Protein AF-A0A933LP92-F1 (afdb_monomer)

Structure (mmCIF, N/CA/C/O backbone):
data_AF-A0A933LP92-F1
#
_entry.id   AF-A0A933LP92-F1
#
loop_
_atom_site.group_PDB
_atom_site.id
_atom_site.type_symbol
_atom_site.label_atom_id
_atom_site.label_alt_id
_atom_site.label_comp_id
_atom_site.label_asym_id
_atom_site.label_entity_id
_atom_site.label_seq_id
_atom_site.pdbx_PDB_ins_code
_atom_site.Cartn_x
_atom_site.Cartn_y
_atom_site.Cartn_z
_atom_site.occupancy
_atom_site.B_iso_or_equiv
_atom_site.auth_seq_id
_atom_site.auth_comp_id
_atom_site.auth_asym_id
_atom_site.auth_atom_id
_atom_site.pdbx_PDB_model_num
ATOM 1 N N . MET A 1 1 ? -73.681 -51.991 73.093 1.00 35.03 1 MET A N 1
ATOM 2 C CA . MET A 1 1 ? -72.650 -52.731 73.860 1.00 35.03 1 MET A CA 1
ATOM 3 C C . MET A 1 1 ? -71.359 -51.906 73.878 1.00 35.03 1 MET A C 1
ATOM 5 O O . MET A 1 1 ? -71.243 -51.000 73.069 1.00 35.03 1 MET A O 1
ATOM 9 N N . THR A 1 2 ? -70.468 -52.188 74.835 1.00 33.91 2 THR A N 1
ATOM 10 C CA . THR A 1 2 ? -69.024 -51.831 74.977 1.00 33.91 2 THR A CA 1
ATOM 11 C C . THR A 1 2 ? -68.246 -51.305 73.743 1.00 33.91 2 THR A C 1
ATOM 13 O O . THR A 1 2 ? -68.492 -51.808 72.655 1.00 33.91 2 THR A O 1
ATOM 16 N N . ARG A 1 3 ? -67.203 -50.444 73.838 1.00 35.34 3 ARG A N 1
ATOM 17 C CA . ARG A 1 3 ? -66.502 -49.759 74.972 1.00 35.34 3 ARG A CA 1
ATOM 18 C C . ARG A 1 3 ? -65.557 -48.631 74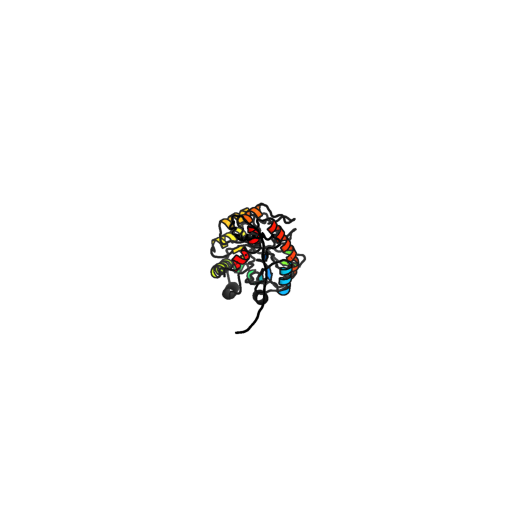.448 1.00 35.34 3 ARG A C 1
ATOM 20 O O . ARG A 1 3 ? -65.096 -48.751 73.328 1.00 35.34 3 ARG A O 1
ATOM 27 N N . HIS A 1 4 ? -65.252 -47.638 75.309 1.00 37.53 4 HIS A N 1
ATOM 28 C CA . HIS A 1 4 ? -64.056 -46.739 75.434 1.00 37.53 4 HIS A CA 1
ATOM 29 C C . HIS A 1 4 ? -63.317 -46.180 74.172 1.00 37.53 4 HIS A C 1
ATOM 31 O O . HIS A 1 4 ? -62.933 -46.946 73.306 1.00 37.53 4 HIS A O 1
ATOM 37 N N . CYS A 1 5 ? -63.153 -44.851 73.985 1.00 33.94 5 CYS A N 1
ATOM 38 C CA . CYS A 1 5 ? -62.196 -43.879 74.612 1.00 33.94 5 CYS A CA 1
ATOM 39 C C . CYS A 1 5 ? -60.789 -4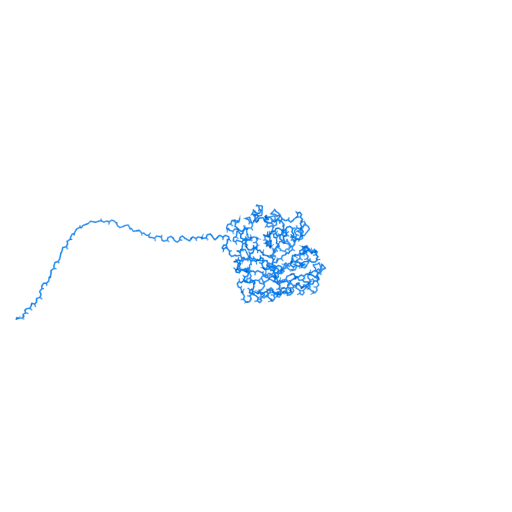3.889 73.946 1.00 33.94 5 CYS A C 1
ATOM 41 O O . CYS A 1 5 ? -60.351 -44.958 73.548 1.00 33.94 5 CYS A O 1
ATOM 43 N N . CYS A 1 6 ? -60.013 -42.802 73.769 1.00 35.28 6 CYS A N 1
ATOM 44 C CA . CYS A 1 6 ? -60.076 -41.364 74.147 1.00 35.28 6 CYS A CA 1
ATOM 45 C C . CYS A 1 6 ? -59.352 -40.513 73.031 1.00 35.28 6 CYS A C 1
ATOM 47 O O . CYS A 1 6 ? -59.000 -41.107 72.019 1.00 35.28 6 CYS A O 1
ATOM 49 N N . CYS A 1 7 ? -59.033 -39.198 73.055 1.00 31.62 7 CYS A N 1
ATOM 50 C CA . CYS A 1 7 ? -59.186 -38.059 73.994 1.00 31.62 7 CYS A CA 1
ATOM 51 C C . CYS A 1 7 ? -59.128 -36.679 73.236 1.00 31.62 7 CYS A C 1
ATOM 53 O O . CYS A 1 7 ? -59.494 -36.608 72.067 1.00 31.62 7 CYS A O 1
ATOM 55 N N . HIS A 1 8 ? -58.683 -35.593 73.895 1.00 31.69 8 HIS A N 1
ATOM 56 C CA . HIS A 1 8 ? -58.468 -34.200 73.405 1.00 31.69 8 HIS A CA 1
ATOM 57 C C . HIS A 1 8 ? -56.998 -33.950 72.943 1.00 31.69 8 HIS A C 1
ATOM 59 O O . HIS A 1 8 ? -56.200 -34.874 73.071 1.00 31.69 8 HIS A O 1
ATOM 65 N N . GLY A 1 9 ? -56.500 -32.812 72.410 1.00 28.83 9 GLY A N 1
ATOM 66 C CA . GLY A 1 9 ? -56.849 -31.360 72.364 1.00 28.83 9 GLY A CA 1
ATOM 67 C C . GLY A 1 9 ? -55.580 -30.522 72.722 1.00 28.83 9 GLY A C 1
ATOM 68 O O . GLY A 1 9 ? -54.577 -31.169 73.031 1.00 28.83 9 GLY A O 1
ATOM 69 N N . PRO A 1 10 ? -55.546 -29.161 72.766 1.00 46.72 10 PRO A N 1
ATOM 70 C CA . PRO A 1 10 ? -56.550 -28.131 72.423 1.00 46.72 10 PRO A CA 1
ATOM 71 C C . PRO A 1 10 ? -56.001 -26.925 71.569 1.00 46.72 10 PRO A C 1
ATOM 73 O O . PRO A 1 10 ? -54.871 -26.970 71.105 1.00 46.72 10 PRO A O 1
ATOM 76 N N . GLU A 1 11 ? -56.842 -25.886 71.369 1.00 35.12 11 GLU A N 1
ATOM 77 C CA . GLU A 1 11 ? -56.623 -24.398 71.322 1.00 35.12 11 GLU A CA 1
ATOM 78 C C . GLU A 1 11 ? -55.333 -23.729 70.746 1.00 35.12 11 GLU A C 1
ATOM 80 O O . GLU A 1 11 ? -54.246 -24.276 70.836 1.00 35.12 11 GLU A O 1
ATOM 85 N N . LEU A 1 12 ? -55.259 -22.464 70.271 1.00 34.53 12 LEU A N 1
ATOM 86 C CA . LEU A 1 12 ? -56.113 -21.338 69.785 1.00 34.53 12 LEU A CA 1
ATOM 87 C C . LEU A 1 12 ? -55.456 -19.979 70.183 1.00 34.53 12 LEU A C 1
ATOM 89 O O . LEU A 1 12 ? -54.605 -19.950 71.065 1.00 34.53 12 LEU A O 1
ATOM 93 N N . THR A 1 13 ? -55.935 -18.858 69.602 1.00 35.28 13 THR A N 1
ATOM 94 C CA . THR A 1 13 ? -55.591 -17.415 69.847 1.00 35.28 13 THR A CA 1
ATOM 95 C C . THR A 1 13 ? -54.446 -16.806 68.998 1.00 35.28 13 THR A C 1
ATOM 97 O O . THR A 1 13 ? -53.538 -17.526 68.612 1.00 35.28 13 THR A O 1
ATOM 100 N N . VAL A 1 14 ? -54.402 -15.505 68.623 1.00 35.34 14 VAL A N 1
ATOM 101 C CA . VAL A 1 14 ? -55.391 -14.382 68.546 1.00 35.34 14 VAL A CA 1
ATOM 102 C C . VAL A 1 14 ? -54.859 -13.277 67.587 1.00 35.34 14 VAL A C 1
ATOM 104 O O . VAL A 1 14 ? -53.650 -13.181 67.406 1.00 35.34 14 VAL A O 1
ATOM 107 N N . SER A 1 15 ? -55.735 -12.402 67.045 1.00 31.33 15 SER A N 1
ATOM 108 C CA . SER A 1 15 ? -55.529 -10.947 66.734 1.00 31.33 15 SER A CA 1
ATOM 109 C C . SER A 1 15 ? -56.115 -10.471 65.377 1.00 31.33 15 SER A C 1
ATOM 111 O O . SER A 1 15 ? -56.781 -11.235 64.681 1.00 31.33 15 SER A O 1
ATOM 113 N N . ARG A 1 16 ? -56.021 -9.162 65.065 1.00 36.12 16 ARG A N 1
ATOM 114 C CA . ARG A 1 16 ? -56.957 -8.413 64.192 1.00 36.12 16 ARG A CA 1
ATOM 115 C C . ARG A 1 16 ? -56.326 -7.386 63.218 1.00 36.12 16 ARG A C 1
ATOM 117 O O . ARG A 1 16 ? -55.621 -6.490 63.657 1.00 36.12 16 ARG A O 1
ATOM 124 N N . ARG A 1 17 ? -56.889 -7.378 61.993 1.00 35.00 17 ARG A N 1
ATOM 125 C CA . ARG A 1 17 ? -57.258 -6.223 61.117 1.00 35.00 17 ARG A CA 1
ATOM 126 C C . ARG A 1 17 ? -56.207 -5.411 60.309 1.00 35.00 17 ARG A C 1
ATOM 128 O O . ARG A 1 17 ? -55.168 -4.999 60.800 1.00 35.00 17 ARG A O 1
ATOM 135 N N . THR A 1 18 ? -56.723 -4.965 59.146 1.00 35.06 18 THR A N 1
ATOM 136 C CA . THR A 1 18 ? -56.481 -3.715 58.365 1.00 35.06 18 THR A CA 1
ATOM 137 C C . THR A 1 18 ? -55.420 -3.656 57.243 1.00 35.06 18 THR A C 1
ATOM 139 O O . THR A 1 18 ? -54.237 -3.506 57.497 1.00 35.06 18 THR A O 1
ATOM 142 N N . PHE A 1 19 ? -55.934 -3.661 55.999 1.00 38.50 19 PHE A N 1
ATOM 143 C CA . PHE A 1 19 ? -55.566 -2.873 54.798 1.00 38.50 19 PHE A CA 1
ATOM 144 C C . PHE A 1 19 ? -54.109 -2.453 54.500 1.00 38.50 19 PHE A C 1
ATOM 146 O O . PHE A 1 19 ? -53.528 -1.632 55.201 1.00 38.50 19 PHE A O 1
ATOM 153 N N . ALA A 1 20 ? -53.663 -2.791 53.282 1.00 32.09 20 ALA A N 1
ATOM 154 C CA . ALA A 1 20 ? -52.777 -1.963 52.451 1.00 32.09 20 ALA A CA 1
ATOM 155 C C . ALA A 1 20 ? -53.090 -2.180 50.950 1.00 32.09 20 ALA A C 1
ATOM 157 O O . ALA A 1 20 ? -53.535 -3.261 50.564 1.00 32.09 20 ALA A O 1
ATOM 158 N N . PHE A 1 21 ? -52.873 -1.164 50.104 1.00 37.31 21 PHE A N 1
ATOM 159 C CA . PHE A 1 21 ? -52.977 -1.280 48.638 1.00 37.31 21 PHE A CA 1
ATOM 160 C C . PHE A 1 21 ? -51.733 -1.977 48.059 1.00 37.31 21 PHE A C 1
ATOM 162 O O . PHE A 1 21 ? -50.610 -1.635 48.424 1.00 37.31 21 PHE A O 1
ATOM 169 N N . GLY A 1 22 ? -51.919 -2.907 47.117 1.00 33.75 22 GLY A N 1
ATOM 170 C CA . GLY A 1 22 ? -50.818 -3.552 46.395 1.00 33.75 22 GLY A CA 1
ATOM 171 C C . GLY A 1 22 ? -50.423 -2.783 45.133 1.00 33.75 22 GLY A C 1
ATOM 172 O O . GLY A 1 22 ? -51.179 -2.765 44.164 1.00 33.75 22 GLY A O 1
ATOM 173 N N . LEU A 1 23 ? -49.230 -2.181 45.118 1.00 36.28 23 LEU A N 1
ATOM 174 C CA . LEU A 1 23 ? -48.629 -1.628 43.899 1.00 36.28 23 LEU A CA 1
ATOM 175 C C . LEU A 1 23 ? -48.063 -2.767 43.034 1.00 36.28 23 LEU A C 1
ATOM 177 O O . LEU A 1 23 ? -47.190 -3.508 43.487 1.00 36.28 23 LEU A O 1
ATOM 181 N N . VAL A 1 24 ? -48.499 -2.886 41.777 1.00 40.19 24 VAL A N 1
ATOM 182 C CA . VAL A 1 24 ? -47.902 -3.833 40.817 1.00 40.19 24 VAL A CA 1
ATOM 183 C C . VAL A 1 24 ? -46.659 -3.196 40.189 1.00 40.19 24 VAL A C 1
ATOM 185 O O . VAL A 1 24 ? -46.720 -2.557 39.140 1.00 40.19 24 VAL A O 1
ATOM 188 N N . GLY A 1 25 ? -45.519 -3.345 40.864 1.00 33.31 25 GLY A N 1
ATOM 189 C CA . GLY A 1 25 ? -44.216 -2.896 40.370 1.00 33.31 25 GLY A CA 1
ATOM 190 C C . GLY A 1 25 ? -43.660 -3.825 39.290 1.00 33.31 25 GLY A C 1
ATOM 191 O O . GLY A 1 25 ? -42.965 -4.790 39.601 1.00 33.31 25 GLY A O 1
ATOM 192 N N . GLY A 1 26 ? -43.943 -3.539 38.019 1.00 35.22 26 GLY A N 1
ATOM 193 C CA . GLY A 1 26 ? -43.345 -4.264 36.895 1.00 35.22 26 GLY A CA 1
ATOM 194 C C . GLY A 1 26 ? -41.871 -3.899 36.700 1.00 35.22 26 GLY A C 1
ATOM 195 O O . GLY A 1 26 ? -41.567 -2.782 36.282 1.00 35.22 26 GLY A O 1
ATOM 196 N N . LEU A 1 27 ? -40.948 -4.837 36.950 1.00 36.75 27 LEU A N 1
ATOM 197 C CA . LEU A 1 27 ? -39.538 -4.660 36.589 1.00 36.75 27 LEU A CA 1
ATOM 198 C C . LEU A 1 27 ? -39.364 -4.747 35.067 1.00 36.75 27 LEU A C 1
ATOM 200 O O . LEU A 1 27 ? -39.173 -5.825 34.506 1.00 36.75 27 LEU A O 1
ATOM 204 N N . VAL A 1 28 ? -39.356 -3.592 34.402 1.00 39.91 28 VAL A N 1
ATOM 205 C CA . VAL A 1 28 ? -38.774 -3.470 33.062 1.00 39.91 28 VAL A CA 1
ATOM 206 C C . VAL A 1 28 ? -37.261 -3.622 33.208 1.00 39.91 28 VAL A C 1
ATOM 208 O O . VAL A 1 28 ? -36.570 -2.693 33.626 1.00 39.91 28 VAL A O 1
ATOM 211 N N . SER A 1 29 ? -36.740 -4.811 32.896 1.00 41.16 29 SER A N 1
ATOM 212 C CA . SER A 1 29 ? -35.297 -5.056 32.883 1.00 41.16 29 SER A CA 1
ATOM 213 C C . SER A 1 29 ? -34.671 -4.332 31.691 1.00 41.16 29 SER A C 1
ATOM 215 O O . SER A 1 29 ? -34.628 -4.841 30.571 1.00 41.16 29 SER A O 1
ATOM 217 N N . ALA A 1 30 ? -34.238 -3.094 31.923 1.00 40.56 30 ALA A N 1
ATOM 218 C CA . ALA A 1 30 ? -33.529 -2.305 30.932 1.00 40.56 30 ALA A CA 1
ATOM 219 C C . ALA A 1 30 ? -32.133 -2.904 30.707 1.00 40.56 30 ALA A C 1
ATOM 221 O O . ALA A 1 30 ? -31.177 -2.568 31.409 1.00 40.56 30 ALA A O 1
ATOM 222 N N . CYS A 1 31 ? -32.008 -3.778 29.705 1.00 36.22 31 CYS A N 1
ATOM 223 C CA . CYS A 1 31 ? -30.721 -4.177 29.143 1.00 36.22 31 CYS A CA 1
ATOM 224 C C . CYS A 1 31 ? -30.066 -2.981 28.438 1.00 36.22 31 CYS A C 1
ATOM 226 O O . CYS A 1 31 ? -30.022 -2.904 27.211 1.00 36.22 31 CYS A O 1
ATOM 228 N N . SER A 1 32 ? -29.533 -2.051 29.232 1.00 40.12 32 SER A N 1
ATOM 229 C CA . SER A 1 32 ? -28.590 -1.034 28.784 1.00 40.12 32 SER A CA 1
ATOM 230 C C . SER A 1 32 ? -27.343 -1.738 28.267 1.00 40.12 32 SER A C 1
ATOM 232 O O . SER A 1 32 ? -26.411 -2.021 29.023 1.00 40.12 32 SER A O 1
ATOM 234 N N . ALA A 1 33 ? -27.337 -2.037 26.970 1.00 40.28 33 ALA A N 1
ATOM 235 C CA . ALA A 1 33 ? -26.153 -2.462 26.252 1.00 40.28 33 ALA A CA 1
ATOM 236 C C . ALA A 1 33 ? -25.134 -1.319 26.320 1.00 40.28 33 ALA A C 1
ATOM 238 O O . ALA A 1 33 ? -25.150 -0.402 25.503 1.00 40.28 33 ALA A O 1
ATOM 239 N N . MET A 1 34 ? -24.269 -1.353 27.336 1.00 35.22 34 MET A N 1
ATOM 240 C CA . MET A 1 34 ? -23.106 -0.483 27.400 1.00 35.22 34 MET A CA 1
ATOM 241 C C . MET A 1 34 ? -22.220 -0.818 26.206 1.00 35.22 34 MET A C 1
ATOM 243 O O . MET A 1 34 ? -21.443 -1.774 26.247 1.00 35.22 34 MET A O 1
ATOM 247 N N . THR A 1 35 ? -22.329 -0.016 25.147 1.00 38.44 35 THR A N 1
ATOM 248 C CA . THR A 1 35 ? -21.363 0.044 24.053 1.00 38.44 35 THR A CA 1
ATOM 249 C C . THR A 1 35 ? -20.045 0.511 24.657 1.00 38.44 35 THR A C 1
ATOM 251 O O . THR A 1 35 ? -19.749 1.701 24.723 1.00 38.44 35 THR A O 1
ATOM 254 N N . ARG A 1 36 ? -19.285 -0.437 25.213 1.00 42.16 36 ARG A N 1
ATOM 255 C CA . ARG A 1 36 ? -18.019 -0.182 25.893 1.00 42.16 36 ARG A CA 1
ATOM 256 C C . ARG A 1 36 ? -17.058 0.386 24.862 1.00 42.16 36 ARG A C 1
ATOM 258 O O . ARG A 1 36 ? -16.498 -0.371 24.073 1.00 42.16 36 ARG A O 1
ATOM 265 N N . THR A 1 37 ? -16.886 1.705 24.873 1.00 48.84 37 THR A N 1
ATOM 266 C CA . THR A 1 37 ? -15.986 2.424 23.973 1.00 48.84 37 THR A CA 1
ATOM 267 C C . THR A 1 37 ? -14.576 1.879 24.153 1.00 48.84 37 THR A C 1
ATOM 269 O O . THR A 1 37 ? -13.883 2.221 25.111 1.00 48.84 37 THR A O 1
ATOM 272 N N . MET A 1 38 ? -14.173 0.971 23.263 1.00 54.81 38 MET A N 1
ATOM 273 C CA . MET A 1 38 ? -12.833 0.402 23.270 1.00 54.81 38 MET A CA 1
ATOM 274 C C . MET A 1 38 ? -11.846 1.542 23.051 1.00 54.81 38 MET A C 1
ATOM 276 O O . MET A 1 38 ? -11.974 2.310 22.096 1.00 54.81 38 MET A O 1
ATOM 280 N N . THR A 1 39 ? -10.873 1.677 23.949 1.00 59.22 39 THR A N 1
ATOM 281 C CA . THR A 1 39 ? -9.809 2.666 23.759 1.00 59.22 39 THR A CA 1
ATOM 282 C C . THR A 1 39 ? -8.960 2.260 22.554 1.00 59.22 39 THR A C 1
ATOM 284 O O . THR A 1 39 ? -8.878 1.076 22.221 1.00 59.22 39 THR A O 1
ATOM 287 N N . ALA A 1 40 ? -8.282 3.217 21.911 1.00 58.38 40 ALA A N 1
ATOM 288 C CA . ALA A 1 40 ? -7.439 2.945 20.738 1.00 58.38 40 ALA A CA 1
ATOM 289 C C . ALA A 1 40 ? -6.354 1.872 20.992 1.00 58.38 40 ALA A C 1
ATOM 291 O O . ALA A 1 40 ? -5.891 1.225 20.059 1.00 58.38 40 ALA A O 1
ATOM 292 N N . ALA A 1 41 ? -5.989 1.623 22.256 1.00 56.81 41 ALA A N 1
ATOM 293 C CA . ALA A 1 41 ? -5.098 0.533 22.642 1.00 56.81 41 ALA A CA 1
ATOM 294 C C . ALA A 1 41 ? -5.707 -0.872 22.448 1.00 56.81 41 ALA A C 1
ATOM 296 O O . ALA A 1 41 ? -4.975 -1.809 22.130 1.00 56.81 41 ALA A O 1
ATOM 297 N N . GLN A 1 42 ? -7.024 -1.023 22.636 1.00 68.81 42 GLN A N 1
ATOM 298 C CA . GLN A 1 42 ? -7.730 -2.311 22.610 1.00 68.81 42 GLN A CA 1
ATOM 299 C C . GLN A 1 42 ? -8.207 -2.732 21.215 1.00 68.81 42 GLN A C 1
ATOM 301 O O . GLN A 1 42 ? -8.471 -3.915 21.008 1.00 68.81 42 GLN A O 1
ATOM 306 N N . VAL A 1 43 ? -8.345 -1.792 20.275 1.00 79.12 43 VAL A N 1
ATOM 307 C CA . VAL A 1 43 ? -8.761 -2.091 18.896 1.00 79.12 43 VAL A CA 1
ATOM 308 C C . VAL A 1 43 ? -7.694 -2.978 18.231 1.00 79.12 43 VAL A C 1
ATOM 310 O O . VAL A 1 43 ? -6.526 -2.575 18.196 1.00 79.12 43 VAL A O 1
ATOM 313 N N . PRO A 1 44 ? -8.045 -4.173 17.716 1.00 90.00 44 PRO A N 1
ATOM 314 C CA . PRO A 1 44 ? -7.112 -4.986 16.946 1.00 90.00 44 PRO A CA 1
ATOM 315 C C . PRO A 1 44 ? -6.782 -4.281 15.631 1.00 90.00 44 PRO A C 1
ATOM 317 O O . PRO A 1 44 ? -7.685 -3.807 14.935 1.00 90.00 44 PRO A O 1
ATOM 320 N N . LEU A 1 45 ? -5.497 -4.216 15.292 1.00 96.81 45 LEU A N 1
ATOM 321 C CA . LEU A 1 45 ? -5.047 -3.615 14.035 1.00 96.81 45 LEU A CA 1
ATOM 322 C C . LEU A 1 45 ? -5.062 -4.664 12.911 1.00 96.81 45 LEU A C 1
ATOM 324 O O . LEU A 1 45 ? -4.827 -5.849 13.165 1.00 96.81 45 LEU A O 1
ATOM 328 N N . VAL A 1 46 ? -5.274 -4.231 11.670 1.00 98.00 46 VAL A N 1
ATOM 329 C CA . VAL A 1 46 ? -4.997 -5.018 10.461 1.00 98.00 46 VAL A CA 1
ATOM 330 C C . VAL A 1 46 ? -3.908 -4.310 9.669 1.00 98.00 46 VAL A C 1
ATOM 332 O O . VAL A 1 46 ? -4.074 -3.163 9.266 1.00 98.00 46 VAL A O 1
ATOM 335 N N . ASP A 1 47 ? -2.796 -5.003 9.454 1.00 97.69 47 ASP A N 1
ATOM 336 C CA . ASP A 1 47 ? -1.667 -4.513 8.670 1.00 97.69 47 ASP A CA 1
ATOM 337 C C . ASP A 1 47 ? -1.921 -4.796 7.185 1.00 97.69 47 ASP A C 1
ATOM 339 O O . ASP A 1 47 ? -1.785 -5.928 6.720 1.00 97.69 47 ASP A O 1
ATOM 343 N N . PHE A 1 48 ? -2.375 -3.789 6.442 1.00 98.12 48 PHE A N 1
ATOM 344 C CA . PHE A 1 48 ? -2.779 -3.935 5.042 1.00 98.12 48 PHE A CA 1
ATOM 345 C C . PHE A 1 48 ? -1.603 -3.853 4.054 1.00 98.12 48 PHE A C 1
ATOM 347 O O . PHE A 1 48 ? -1.797 -4.072 2.861 1.00 98.12 48 PHE A O 1
ATOM 354 N N . HIS A 1 49 ? -0.389 -3.558 4.528 1.00 97.31 49 HIS A N 1
ATOM 355 C CA . HIS A 1 49 ? 0.787 -3.387 3.679 1.00 97.31 49 HIS A CA 1
ATOM 356 C C . HIS A 1 49 ? 2.023 -3.981 4.369 1.00 97.31 49 HIS A C 1
ATOM 358 O O . HIS A 1 49 ? 2.680 -3.310 5.163 1.00 97.31 49 HIS A O 1
ATOM 364 N N . ALA A 1 50 ? 2.372 -5.226 4.035 1.00 95.62 50 ALA A N 1
ATOM 365 C CA . ALA A 1 50 ? 3.645 -5.840 4.405 1.00 95.62 50 ALA A CA 1
ATOM 366 C C . ALA A 1 50 ? 4.172 -6.763 3.292 1.00 95.62 50 ALA A C 1
ATOM 368 O O . ALA A 1 50 ? 3.399 -7.343 2.521 1.00 95.62 50 ALA A O 1
ATOM 369 N N . HIS A 1 51 ? 5.498 -6.914 3.227 1.00 94.19 51 HIS A N 1
ATOM 370 C CA . HIS A 1 51 ? 6.160 -7.788 2.261 1.00 94.19 51 HIS A CA 1
ATOM 371 C C . HIS A 1 51 ? 6.667 -9.070 2.926 1.00 94.19 51 HIS A C 1
ATOM 373 O O . HIS A 1 51 ? 6.960 -9.095 4.123 1.00 94.19 51 HIS A O 1
ATOM 379 N N . LEU A 1 52 ? 6.766 -10.133 2.131 1.00 94.31 52 LEU A N 1
ATOM 380 C CA . LEU A 1 52 ? 7.240 -11.446 2.547 1.00 94.31 52 LEU A CA 1
ATOM 381 C C . LEU A 1 52 ? 8.540 -11.804 1.826 1.00 94.31 52 LEU A C 1
ATOM 383 O O . LEU A 1 52 ? 8.573 -11.929 0.602 1.00 94.31 52 LEU A O 1
ATOM 387 N N . GLN A 1 53 ? 9.587 -12.003 2.618 1.00 90.81 53 GLN A N 1
ATOM 388 C CA . GLN A 1 53 ? 10.920 -12.426 2.201 1.00 90.81 53 GLN A CA 1
ATOM 389 C C . GLN A 1 53 ? 11.126 -13.906 2.540 1.00 90.81 53 GLN A C 1
ATOM 391 O O . GLN A 1 53 ? 10.374 -14.501 3.318 1.00 90.81 53 GLN A O 1
ATOM 396 N N . LYS A 1 54 ? 12.175 -14.516 1.990 1.00 89.31 54 LYS A N 1
ATOM 397 C CA . LYS A 1 54 ? 12.441 -15.951 2.149 1.00 89.31 54 LYS A CA 1
ATOM 398 C C . LYS A 1 54 ? 12.711 -16.386 3.589 1.00 89.31 54 LYS A C 1
ATOM 400 O O . LYS A 1 54 ? 12.382 -17.512 3.956 1.00 89.31 54 LYS A O 1
ATOM 405 N N . HIS A 1 55 ? 13.380 -15.538 4.371 1.00 87.12 55 HIS A N 1
ATOM 406 C CA . HIS A 1 55 ? 14.053 -15.966 5.602 1.00 87.12 55 HIS A CA 1
ATOM 407 C C . HIS A 1 55 ? 13.299 -15.729 6.921 1.00 87.12 55 HIS A C 1
ATOM 409 O O . HIS A 1 55 ? 13.834 -16.099 7.961 1.00 87.12 55 HIS A O 1
ATOM 415 N N . ILE A 1 56 ? 12.076 -15.182 6.907 1.00 91.56 56 ILE A N 1
ATOM 416 C CA . ILE A 1 56 ? 11.230 -15.061 8.111 1.00 91.56 56 ILE A CA 1
ATOM 417 C C . ILE A 1 56 ? 10.100 -16.093 8.098 1.00 91.56 56 ILE A C 1
ATOM 419 O O . ILE A 1 56 ? 9.396 -16.213 7.101 1.00 91.56 56 ILE A O 1
ATOM 423 N N . SER A 1 57 ? 9.908 -16.825 9.199 1.00 95.44 57 SER A N 1
ATOM 424 C CA . SER A 1 57 ? 8.835 -17.819 9.336 1.00 95.44 57 SER A CA 1
ATOM 425 C C . SER A 1 57 ? 7.462 -17.203 9.645 1.00 95.44 57 SER A C 1
ATOM 427 O O . SER A 1 57 ? 7.343 -16.096 10.175 1.00 95.44 57 SER A O 1
ATOM 429 N N . ALA A 1 58 ? 6.398 -17.963 9.368 1.00 97.38 58 ALA A N 1
ATOM 430 C CA . ALA A 1 58 ? 5.028 -17.588 9.723 1.00 97.38 58 ALA A CA 1
ATOM 431 C C . ALA A 1 58 ? 4.873 -17.421 11.245 1.00 97.38 58 ALA A C 1
ATOM 433 O O . ALA A 1 58 ? 4.226 -16.489 11.719 1.00 97.38 58 ALA A O 1
ATOM 434 N N . GLU A 1 59 ? 5.517 -18.311 11.998 1.00 98.06 59 GLU A N 1
ATOM 435 C CA . GLU A 1 59 ? 5.575 -18.359 13.454 1.00 98.06 59 GLU A CA 1
ATOM 436 C C . GLU A 1 59 ? 6.224 -17.097 14.050 1.00 98.06 59 GLU A C 1
ATOM 438 O O . GLU A 1 59 ? 5.705 -16.530 15.012 1.00 98.06 59 GLU A O 1
ATOM 443 N N . GLU A 1 60 ? 7.321 -16.609 13.461 1.00 96.69 60 GLU A N 1
ATOM 444 C CA . GLU A 1 60 ? 7.962 -15.354 13.871 1.00 96.69 60 GLU A CA 1
ATOM 445 C C . GLU A 1 60 ? 7.069 -14.141 13.605 1.00 96.69 60 GLU A C 1
ATOM 447 O O . GLU A 1 60 ? 6.909 -13.303 14.497 1.00 96.69 60 GLU A O 1
ATOM 452 N N . ILE A 1 61 ? 6.449 -14.057 12.418 1.00 96.75 61 ILE A N 1
ATOM 453 C CA . ILE A 1 61 ? 5.516 -12.968 12.093 1.00 96.75 61 ILE A CA 1
ATOM 454 C C . ILE A 1 61 ? 4.335 -12.984 13.072 1.00 96.75 61 ILE A C 1
ATOM 456 O O . ILE A 1 61 ? 4.034 -11.950 13.668 1.00 96.75 61 ILE A O 1
ATOM 460 N N . VAL A 1 62 ? 3.722 -14.147 13.324 1.00 98.00 62 VAL A N 1
ATOM 461 C CA . VAL A 1 62 ? 2.650 -14.306 14.324 1.00 98.00 62 VAL A CA 1
ATOM 462 C C . VAL A 1 62 ? 3.106 -13.833 15.706 1.00 98.00 62 VAL A C 1
ATOM 464 O O . VAL A 1 62 ? 2.396 -13.060 16.346 1.00 98.00 62 VAL A O 1
ATOM 467 N N . ALA A 1 63 ? 4.316 -14.186 16.144 1.00 97.62 63 ALA A N 1
ATOM 468 C CA . ALA A 1 63 ? 4.844 -13.728 17.426 1.00 97.62 63 ALA A CA 1
ATOM 469 C C . ALA A 1 63 ? 5.048 -12.196 17.483 1.00 97.62 63 ALA A C 1
ATOM 471 O O . ALA A 1 63 ? 4.855 -11.590 18.541 1.00 97.62 63 ALA A O 1
ATOM 472 N N . TYR A 1 64 ? 5.405 -11.540 16.370 1.00 96.25 64 TYR A N 1
ATOM 473 C CA . TYR A 1 64 ? 5.413 -10.073 16.279 1.00 96.25 64 TYR A CA 1
ATOM 474 C C . TYR A 1 64 ? 4.001 -9.481 16.294 1.00 96.25 64 TYR A C 1
ATOM 476 O O . TYR A 1 64 ? 3.772 -8.503 17.009 1.00 96.25 64 TYR A O 1
ATOM 484 N N . MET A 1 65 ? 3.053 -10.074 15.566 1.00 96.50 65 MET A N 1
ATOM 485 C CA . MET A 1 65 ? 1.649 -9.659 15.541 1.00 96.50 65 MET A CA 1
ATOM 486 C C . MET A 1 65 ? 1.006 -9.745 16.932 1.00 96.50 65 MET A C 1
ATOM 488 O O . MET A 1 65 ? 0.365 -8.787 17.365 1.00 96.50 65 MET A O 1
ATOM 492 N N . ASP A 1 66 ? 1.236 -10.839 17.662 1.00 96.00 66 ASP A N 1
ATOM 493 C CA . ASP A 1 66 ? 0.679 -11.095 18.996 1.00 96.00 66 ASP A CA 1
ATOM 494 C C . ASP A 1 66 ? 1.205 -10.107 20.038 1.00 96.00 66 ASP A C 1
ATOM 496 O O . ASP A 1 66 ? 0.411 -9.465 20.728 1.00 96.00 66 ASP A O 1
ATOM 500 N N . ARG A 1 67 ? 2.528 -9.871 20.076 1.00 93.88 67 ARG A N 1
ATOM 501 C CA . ARG A 1 67 ? 3.141 -8.803 20.899 1.00 93.88 67 ARG A CA 1
ATOM 502 C C . ARG A 1 67 ? 2.571 -7.410 20.607 1.00 93.88 67 ARG A C 1
ATOM 504 O O . ARG A 1 67 ? 2.700 -6.513 21.432 1.00 93.88 67 ARG A O 1
ATOM 511 N N . SER A 1 68 ? 1.967 -7.228 19.436 1.00 91.56 68 SER A N 1
ATOM 512 C CA . SER A 1 68 ? 1.504 -5.940 18.923 1.00 91.56 68 SER A CA 1
ATOM 513 C C . SER A 1 68 ? -0.023 -5.784 18.925 1.00 91.56 68 SER A C 1
ATOM 515 O O . SER A 1 68 ? -0.507 -4.700 18.593 1.00 91.56 68 SER A O 1
ATOM 517 N N . ASN A 1 69 ? -0.787 -6.831 19.271 1.00 93.75 69 ASN A N 1
ATOM 518 C CA . ASN A 1 69 ? -2.234 -6.949 19.023 1.00 93.75 69 ASN A CA 1
ATOM 519 C C . ASN A 1 69 ? -2.625 -6.530 17.583 1.00 93.75 69 ASN A C 1
ATOM 521 O O . ASN A 1 69 ? -3.491 -5.678 17.360 1.00 93.75 69 ASN A O 1
ATOM 525 N N . VAL A 1 70 ? -1.931 -7.116 16.601 1.00 96.56 70 VAL A N 1
ATOM 526 C CA . VAL A 1 70 ? -2.317 -7.104 15.183 1.00 96.56 70 VAL A CA 1
ATOM 527 C C . VAL A 1 70 ? -3.065 -8.404 14.893 1.00 96.56 70 VAL A C 1
ATOM 529 O O . VAL A 1 70 ? -2.533 -9.502 15.072 1.00 96.56 70 VAL A O 1
ATOM 532 N N . ALA A 1 71 ? -4.320 -8.296 14.465 1.00 96.69 71 ALA A N 1
ATOM 533 C CA . ALA A 1 71 ? -5.160 -9.452 14.182 1.00 96.69 71 ALA A CA 1
ATOM 534 C C . ALA A 1 71 ? -4.734 -10.145 12.884 1.00 96.69 71 ALA A C 1
ATOM 536 O O . ALA A 1 71 ? -4.564 -11.365 12.863 1.00 96.69 71 ALA A O 1
ATOM 537 N N . ARG A 1 72 ? -4.537 -9.364 11.814 1.00 97.31 72 ARG A N 1
ATOM 538 C CA . ARG A 1 72 ? -4.335 -9.872 10.454 1.00 97.31 72 ARG A CA 1
ATOM 539 C C . ARG A 1 72 ? -3.342 -9.018 9.667 1.00 97.31 72 ARG A C 1
ATOM 541 O O . ARG A 1 72 ? -3.274 -7.813 9.886 1.00 97.31 72 ARG A O 1
ATOM 548 N N . THR A 1 73 ? -2.630 -9.644 8.737 1.00 97.81 73 THR A N 1
ATOM 549 C CA . THR A 1 73 ? -1.606 -9.024 7.891 1.00 97.81 73 THR A CA 1
ATOM 550 C C . THR A 1 73 ? -1.781 -9.451 6.433 1.00 97.81 73 THR A C 1
ATOM 552 O O . THR A 1 73 ? -1.931 -10.640 6.139 1.00 97.81 73 THR A O 1
ATOM 555 N N . VAL A 1 74 ? -1.736 -8.483 5.517 1.00 98.06 74 VAL A N 1
ATOM 556 C CA . VAL A 1 74 ? -1.568 -8.703 4.074 1.00 98.06 74 VAL A CA 1
ATOM 557 C C . VAL A 1 74 ? -0.095 -8.976 3.785 1.00 98.06 74 VAL A C 1
ATOM 559 O O . VAL A 1 74 ? 0.762 -8.197 4.191 1.00 98.06 74 VAL A O 1
ATOM 562 N N . LEU A 1 75 ? 0.194 -10.074 3.084 1.00 96.56 75 LEU A N 1
ATOM 563 C CA . LEU A 1 75 ? 1.548 -10.451 2.677 1.00 96.56 75 LEU A CA 1
ATOM 564 C C . LEU A 1 75 ? 1.669 -10.437 1.150 1.00 96.56 75 LEU A C 1
ATOM 566 O O . LEU A 1 75 ? 1.002 -11.210 0.460 1.00 96.56 75 LEU A O 1
ATOM 570 N N . MET A 1 76 ? 2.550 -9.572 0.649 1.00 97.12 76 MET A N 1
ATOM 571 C CA . MET A 1 76 ? 2.958 -9.474 -0.756 1.00 97.12 76 MET A CA 1
ATOM 572 C C . MET A 1 76 ? 4.369 -10.046 -0.922 1.00 97.12 76 MET A C 1
ATOM 574 O O . MET A 1 76 ? 5.289 -9.621 -0.226 1.00 97.12 76 MET A O 1
ATOM 578 N N . ALA A 1 77 ? 4.581 -11.000 -1.826 1.00 94.50 77 ALA A N 1
ATOM 579 C CA . ALA A 1 77 ? 5.896 -11.627 -1.971 1.00 94.50 77 ALA A CA 1
ATOM 580 C C . ALA A 1 77 ? 6.957 -10.691 -2.582 1.00 94.50 77 ALA A C 1
ATOM 582 O O . ALA A 1 77 ? 6.709 -10.017 -3.586 1.00 94.50 77 ALA A O 1
ATOM 583 N N . LEU A 1 78 ? 8.155 -10.684 -1.988 1.00 91.56 78 LEU A N 1
ATOM 584 C CA . LEU A 1 78 ? 9.318 -9.950 -2.482 1.00 91.56 78 LEU A CA 1
ATOM 585 C C . LEU A 1 78 ? 10.176 -10.847 -3.385 1.00 91.56 78 LEU A C 1
ATOM 587 O O . LEU A 1 78 ? 11.009 -11.619 -2.911 1.00 91.56 78 LEU A O 1
ATOM 591 N N . TYR A 1 79 ? 10.017 -10.700 -4.697 1.00 90.69 79 TYR A N 1
ATOM 592 C CA . TYR A 1 79 ? 10.782 -11.421 -5.720 1.00 90.69 79 TYR A CA 1
ATOM 593 C C . TYR A 1 79 ? 12.048 -10.634 -6.136 1.00 90.69 79 TYR A C 1
ATOM 595 O O . TYR A 1 79 ? 12.344 -10.467 -7.328 1.00 90.69 79 TYR A O 1
ATOM 603 N N . TYR A 1 80 ? 12.794 -10.137 -5.143 1.00 84.75 80 TYR A N 1
ATOM 604 C CA . TYR A 1 80 ? 14.128 -9.552 -5.302 1.00 84.75 80 TYR A CA 1
ATOM 605 C C . TYR A 1 80 ? 15.146 -10.352 -4.479 1.00 84.75 80 TYR A C 1
ATOM 607 O O . TYR A 1 80 ? 15.101 -10.352 -3.253 1.00 84.75 80 TYR A O 1
ATOM 615 N N . GLY A 1 81 ? 16.087 -11.026 -5.140 1.00 76.38 81 GLY A N 1
ATOM 616 C CA . GLY A 1 81 ? 17.187 -11.711 -4.458 1.00 76.38 81 GLY A CA 1
ATOM 617 C C . GLY A 1 81 ? 18.301 -10.768 -4.030 1.00 76.38 81 GLY A C 1
ATOM 61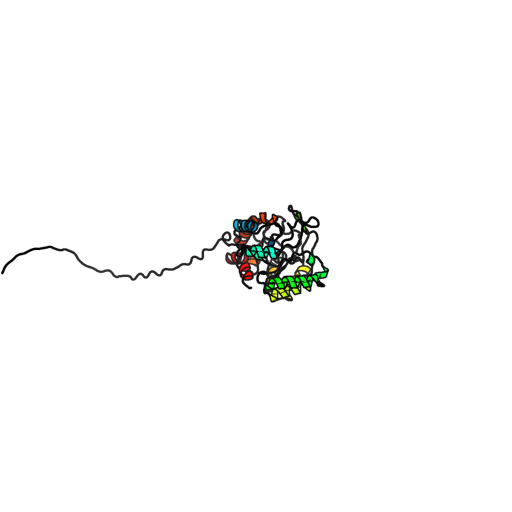8 O O . GLY A 1 81 ? 18.400 -9.640 -4.513 1.00 76.38 81 GLY A O 1
ATOM 619 N N . ASP A 1 82 ? 19.168 -11.247 -3.144 1.00 74.00 82 ASP A N 1
ATOM 620 C CA . ASP A 1 82 ? 20.344 -10.511 -2.681 1.00 74.00 82 ASP A CA 1
ATOM 621 C C . ASP A 1 82 ? 21.341 -10.342 -3.844 1.00 74.00 82 ASP A C 1
ATOM 623 O O . ASP A 1 82 ? 22.031 -11.279 -4.256 1.00 74.00 82 ASP A O 1
ATOM 627 N N . ARG A 1 83 ? 21.360 -9.150 -4.453 1.00 69.19 83 ARG A N 1
ATOM 628 C CA . ARG A 1 83 ? 22.154 -8.821 -5.651 1.00 69.19 83 ARG A CA 1
ATOM 629 C C . ARG A 1 83 ? 22.635 -7.374 -5.596 1.00 69.19 83 ARG A C 1
ATOM 631 O O . ARG A 1 83 ? 21.966 -6.508 -5.046 1.00 69.19 83 ARG A O 1
ATOM 638 N N . GLY A 1 84 ? 23.798 -7.096 -6.188 1.00 60.91 84 GLY A N 1
ATOM 639 C CA . GLY A 1 84 ? 24.335 -5.729 -6.291 1.00 60.91 84 GLY A CA 1
ATOM 640 C C . GLY A 1 84 ? 24.651 -5.049 -4.950 1.00 60.91 84 GLY A C 1
ATOM 641 O O . GLY A 1 84 ? 24.736 -3.828 -4.903 1.00 60.91 84 GLY A O 1
ATOM 642 N N . GLY A 1 85 ? 24.795 -5.819 -3.866 1.00 62.91 85 GLY A N 1
ATOM 643 C CA . GLY A 1 85 ? 24.952 -5.300 -2.502 1.00 62.91 85 GLY A CA 1
ATOM 644 C C . GLY A 1 85 ? 23.636 -4.988 -1.777 1.00 62.91 85 GLY A C 1
ATOM 645 O O . GLY A 1 85 ? 23.683 -4.602 -0.609 1.00 62.91 85 GLY A O 1
ATOM 646 N N . ALA A 1 86 ? 22.480 -5.173 -2.426 1.00 68.19 86 ALA A N 1
ATOM 647 C CA . ALA A 1 86 ? 21.182 -5.106 -1.762 1.00 68.19 86 ALA A CA 1
ATOM 648 C C . ALA A 1 86 ? 20.942 -6.339 -0.880 1.00 68.19 86 ALA A C 1
ATOM 650 O O . ALA A 1 86 ? 21.312 -7.455 -1.255 1.00 68.19 86 ALA A O 1
ATOM 651 N N . VAL A 1 87 ? 20.324 -6.118 0.282 1.00 73.06 87 VAL A N 1
ATOM 652 C CA . VAL A 1 87 ? 20.062 -7.145 1.301 1.00 73.06 87 VAL A CA 1
ATOM 653 C C . VAL A 1 87 ? 18.553 -7.293 1.469 1.00 73.06 87 VAL A C 1
ATOM 655 O O . VAL A 1 87 ? 17.914 -6.586 2.247 1.00 73.06 87 VAL A O 1
ATOM 658 N N . ASN A 1 88 ? 17.979 -8.208 0.697 1.00 75.88 88 ASN A N 1
ATOM 659 C CA . ASN A 1 88 ? 16.538 -8.412 0.568 1.00 75.88 88 ASN A CA 1
ATOM 660 C C . ASN A 1 88 ? 16.013 -9.534 1.481 1.00 75.88 88 ASN A C 1
ATOM 662 O O . ASN A 1 88 ? 14.809 -9.756 1.544 1.00 75.88 88 ASN A O 1
ATOM 666 N N . ASP A 1 89 ? 16.904 -10.223 2.205 1.00 81.69 89 ASP A N 1
ATOM 667 C CA . ASP A 1 89 ? 16.595 -11.405 3.025 1.00 81.69 89 ASP A CA 1
ATOM 668 C C . ASP A 1 89 ? 15.969 -12.556 2.198 1.00 81.69 89 ASP A C 1
ATOM 670 O O . ASP A 1 89 ? 15.146 -13.339 2.690 1.00 81.69 89 ASP A O 1
ATOM 674 N N . GLY A 1 90 ? 16.429 -12.682 0.946 1.00 83.38 90 GLY A N 1
ATOM 675 C CA . GLY A 1 90 ? 16.081 -13.729 -0.015 1.00 83.38 90 GLY A CA 1
ATOM 676 C C . GLY A 1 90 ? 14.700 -13.598 -0.676 1.00 83.38 90 GLY A C 1
ATOM 677 O O . GLY A 1 90 ? 13.735 -13.132 -0.073 1.00 83.38 90 GLY A O 1
ATOM 678 N N . GLU A 1 91 ? 14.593 -14.099 -1.914 1.00 89.62 91 GLU A N 1
ATOM 679 C CA . GLU A 1 91 ? 13.347 -14.111 -2.706 1.00 89.62 91 GLU A CA 1
ATOM 680 C C . GLU A 1 91 ? 12.240 -14.906 -1.996 1.00 89.62 91 GLU A C 1
ATOM 682 O O . GLU A 1 91 ? 12.316 -16.136 -1.889 1.00 89.62 91 GLU A O 1
ATOM 687 N N . GLY A 1 92 ? 11.222 -14.193 -1.507 1.00 92.88 92 GLY A N 1
ATOM 688 C CA . GLY A 1 92 ? 9.971 -14.781 -1.037 1.00 92.88 92 GLY A CA 1
ATOM 689 C C . GLY A 1 92 ? 9.066 -15.164 -2.209 1.00 92.88 92 GLY A C 1
ATOM 690 O O . GLY A 1 92 ? 9.332 -14.811 -3.359 1.00 92.88 92 GLY A O 1
ATOM 691 N N . THR A 1 93 ? 7.984 -15.895 -1.936 1.00 95.94 93 THR A N 1
ATOM 692 C CA . THR A 1 93 ? 7.043 -16.334 -2.986 1.00 95.94 93 THR A CA 1
ATOM 693 C C . THR A 1 93 ? 5.581 -16.179 -2.585 1.00 95.94 93 THR A C 1
ATOM 695 O O . THR A 1 93 ? 5.216 -16.260 -1.412 1.00 95.94 93 THR A O 1
ATOM 698 N N . ASP A 1 94 ? 4.722 -15.986 -3.581 1.00 98.00 94 ASP A N 1
ATOM 699 C CA . ASP A 1 94 ? 3.265 -15.996 -3.438 1.00 98.00 94 ASP A CA 1
ATOM 700 C C . ASP A 1 94 ? 2.779 -17.320 -2.821 1.00 98.00 94 ASP A C 1
ATOM 702 O O . ASP A 1 94 ? 1.875 -17.357 -1.988 1.00 98.00 94 ASP A O 1
ATOM 706 N N . GLU A 1 95 ? 3.440 -18.415 -3.190 1.00 97.69 95 GLU A N 1
ATOM 707 C CA . GLU A 1 95 ? 3.214 -19.766 -2.691 1.00 97.69 95 GLU A CA 1
ATOM 708 C C . GLU A 1 95 ? 3.572 -19.894 -1.197 1.00 97.69 95 GLU A C 1
ATOM 710 O O . GLU A 1 95 ? 2.851 -20.559 -0.455 1.00 97.69 95 GLU A O 1
ATOM 715 N N . GLN A 1 96 ? 4.621 -19.205 -0.729 1.00 97.50 96 GLN A N 1
ATOM 716 C CA . GLN A 1 96 ? 4.977 -19.088 0.693 1.00 97.50 96 GLN A CA 1
ATOM 717 C C . GLN A 1 96 ? 3.921 -18.275 1.461 1.00 97.50 96 GLN A C 1
ATOM 719 O O . GLN A 1 96 ? 3.485 -18.708 2.524 1.00 97.50 96 GLN A O 1
ATOM 724 N N . ALA A 1 97 ? 3.433 -17.151 0.918 1.00 97.88 97 ALA A N 1
ATOM 725 C CA . ALA A 1 97 ? 2.344 -16.386 1.543 1.00 97.88 97 ALA A CA 1
ATOM 726 C C . ALA A 1 97 ? 1.062 -17.233 1.679 1.00 97.88 97 ALA A C 1
ATOM 728 O O . ALA A 1 97 ? 0.374 -17.193 2.702 1.00 97.88 97 ALA A O 1
ATOM 729 N N . VAL A 1 98 ? 0.773 -18.048 0.662 1.00 98.44 98 VAL A N 1
ATOM 730 C CA . VAL A 1 98 ? -0.350 -18.992 0.627 1.00 98.44 98 VAL A CA 1
ATOM 731 C C . VAL A 1 98 ? -0.177 -20.180 1.583 1.00 98.44 98 VAL A C 1
ATOM 733 O O . VAL A 1 98 ? -1.165 -20.601 2.185 1.00 98.44 98 VAL A O 1
ATOM 736 N N . ASP A 1 99 ? 1.036 -20.708 1.774 1.00 98.44 99 ASP A N 1
ATOM 737 C CA . ASP A 1 99 ? 1.334 -21.684 2.835 1.00 98.44 99 ASP A CA 1
ATOM 738 C C . ASP A 1 99 ? 1.120 -21.074 4.228 1.00 98.44 99 ASP A C 1
ATOM 740 O O . ASP A 1 99 ? 0.495 -21.690 5.093 1.00 98.44 99 ASP A O 1
ATOM 744 N N . TYR A 1 100 ? 1.555 -19.827 4.429 1.00 98.38 100 TYR A N 1
ATOM 745 C CA . TYR A 1 100 ? 1.444 -19.141 5.717 1.00 98.38 100 TYR A CA 1
ATOM 746 C C . TYR A 1 100 ? -0.035 -18.927 6.061 1.00 98.38 100 TYR A C 1
ATOM 748 O O . TYR A 1 100 ? -0.456 -19.218 7.180 1.00 98.38 100 TYR A O 1
ATOM 756 N N . ALA A 1 101 ? -0.857 -18.529 5.085 1.00 98.19 101 ALA A N 1
ATOM 757 C CA . ALA A 1 101 ? -2.313 -18.490 5.221 1.00 98.19 101 ALA A CA 1
ATOM 758 C C . ALA A 1 101 ? -2.959 -19.885 5.361 1.00 98.19 101 ALA A C 1
ATOM 760 O O . ALA A 1 101 ? -4.013 -20.003 5.978 1.00 98.19 101 ALA A O 1
ATOM 761 N N . GLY A 1 102 ? -2.340 -20.952 4.851 1.00 98.19 102 GLY A N 1
ATOM 762 C CA . GLY A 1 102 ? -2.767 -22.331 5.106 1.00 98.19 102 GLY A CA 1
ATOM 763 C C . GLY A 1 102 ? -2.565 -22.755 6.566 1.00 98.19 102 GLY A C 1
ATOM 764 O O . GLY A 1 102 ? -3.453 -23.369 7.155 1.00 98.19 102 GLY A O 1
ATOM 765 N N . ARG A 1 103 ? -1.427 -22.383 7.167 1.00 98.31 103 ARG A N 1
ATOM 766 C CA . ARG A 1 103 ? -1.098 -22.668 8.576 1.00 98.31 103 ARG A CA 1
ATOM 767 C C . ARG A 1 103 ? -1.800 -21.729 9.566 1.00 98.31 103 ARG A C 1
ATOM 769 O O . ARG A 1 103 ? -2.199 -22.166 10.641 1.00 98.31 103 ARG A O 1
ATOM 776 N N . PHE A 1 104 ? -2.003 -20.462 9.197 1.00 98.44 104 PHE A N 1
ATOM 777 C CA . PHE A 1 104 ? -2.599 -19.422 10.045 1.00 98.44 104 PHE A CA 1
ATOM 778 C C . PHE A 1 104 ? -3.690 -18.613 9.297 1.00 98.44 104 PHE A C 1
ATOM 780 O O . PHE A 1 104 ? -3.528 -17.408 9.066 1.00 98.44 104 PHE A O 1
ATOM 787 N N . PRO A 1 105 ? -4.836 -19.226 8.934 1.00 95.88 105 PRO A N 1
ATOM 788 C CA . PRO A 1 105 ? -5.838 -18.633 8.027 1.00 95.88 105 PRO A CA 1
ATOM 789 C C . PRO A 1 105 ? -6.514 -17.355 8.540 1.00 95.88 105 PRO A C 1
ATOM 791 O O . PRO A 1 105 ? -6.957 -16.509 7.757 1.00 95.88 105 PRO A O 1
ATOM 794 N N . THR A 1 106 ? -6.572 -17.165 9.859 1.00 95.44 106 THR A N 1
ATOM 795 C CA . THR A 1 106 ? -7.068 -15.924 10.469 1.00 95.44 106 THR A CA 1
ATOM 796 C C . THR A 1 106 ? -6.033 -14.800 10.463 1.00 95.44 106 THR A C 1
ATOM 798 O O . THR A 1 106 ? -6.427 -13.640 10.540 1.00 95.44 106 THR A O 1
ATOM 801 N N . ARG A 1 107 ? -4.734 -15.114 10.348 1.00 97.81 107 ARG A N 1
ATOM 802 C CA . ARG A 1 107 ? -3.624 -14.159 10.517 1.00 97.81 107 ARG A CA 1
ATOM 803 C C . ARG A 1 107 ? -3.093 -13.611 9.196 1.00 97.81 107 ARG A C 1
ATOM 805 O O . ARG A 1 107 ? -2.766 -12.432 9.146 1.00 97.81 107 ARG A O 1
ATOM 812 N N . PHE A 1 108 ? -3.065 -14.408 8.128 1.00 98.25 108 PHE A N 1
ATOM 813 C CA . PHE A 1 108 ? -2.477 -13.987 6.849 1.00 98.25 108 PHE A CA 1
ATOM 814 C C . PHE A 1 108 ? -3.479 -13.873 5.702 1.00 98.25 108 PHE A C 1
ATOM 816 O O . PHE A 1 108 ? -4.517 -14.537 5.676 1.00 98.25 108 PHE A O 1
ATOM 823 N N . VAL A 1 109 ? -3.147 -12.988 4.763 1.00 98.19 109 VAL A N 1
ATOM 824 C CA . VAL A 1 109 ? -3.914 -12.664 3.557 1.00 98.19 109 VAL A CA 1
ATOM 825 C C . VAL A 1 109 ? -2.928 -12.552 2.389 1.00 98.19 109 VAL A C 1
ATOM 827 O O . VAL A 1 109 ? -2.212 -11.553 2.308 1.00 98.19 109 VAL A O 1
ATOM 830 N N . PRO A 1 110 ? -2.843 -13.557 1.501 1.00 98.38 110 PRO A N 1
ATOM 831 C CA . PRO A 1 110 ? -1.912 -13.527 0.376 1.00 98.38 110 PRO A CA 1
ATOM 832 C C .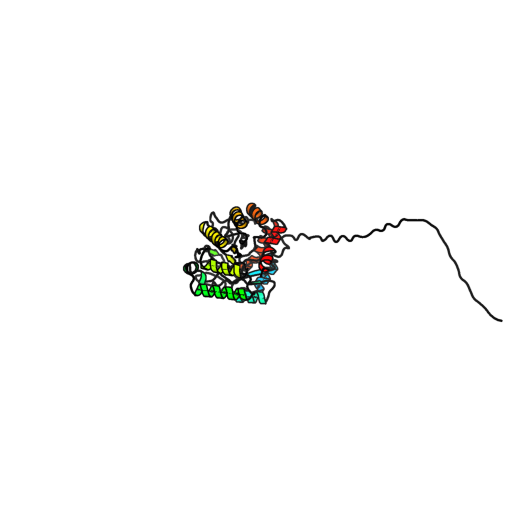 PRO A 1 110 ? -2.357 -12.520 -0.687 1.00 98.38 110 PRO A C 1
ATOM 834 O O . PRO A 1 110 ? -3.509 -12.544 -1.123 1.00 98.38 110 PRO A O 1
ATOM 837 N N . PHE A 1 111 ? -1.443 -11.667 -1.139 1.00 98.62 111 PHE A N 1
ATOM 838 C CA . PHE A 1 111 ? -1.570 -10.851 -2.352 1.00 98.62 111 PHE A CA 1
ATOM 839 C C . PHE A 1 111 ? -0.507 -11.310 -3.360 1.00 98.62 111 PHE A C 1
ATOM 841 O O . PHE A 1 111 ? 0.568 -11.750 -2.959 1.00 98.62 111 PHE A O 1
ATOM 848 N N . VAL A 1 112 ? -0.785 -11.196 -4.663 1.00 98.69 112 VAL A N 1
ATOM 849 C CA . VAL A 1 112 ? 0.203 -11.511 -5.712 1.00 98.69 112 VAL A CA 1
ATOM 850 C C . VAL A 1 112 ? 1.307 -10.449 -5.694 1.00 98.69 112 VAL A C 1
ATOM 852 O O . VAL A 1 112 ? 1.043 -9.276 -5.969 1.00 98.69 112 VAL A O 1
ATOM 855 N N . GLY A 1 113 ? 2.529 -10.859 -5.357 1.00 97.88 113 GLY A N 1
ATOM 856 C CA . GLY A 1 113 ? 3.707 -10.014 -5.194 1.00 97.88 113 GLY A CA 1
ATOM 857 C C . GLY A 1 113 ? 4.164 -9.373 -6.502 1.00 97.88 113 GLY A C 1
ATOM 858 O O . GLY A 1 113 ? 4.469 -10.080 -7.459 1.00 97.88 113 GLY A O 1
ATOM 859 N N . MET A 1 114 ? 4.254 -8.042 -6.546 1.00 96.75 114 MET A N 1
ATOM 860 C CA . MET A 1 114 ? 4.616 -7.261 -7.746 1.00 96.75 114 MET A CA 1
ATOM 861 C C . MET A 1 114 ? 5.985 -6.579 -7.667 1.00 96.75 114 MET A C 1
ATOM 863 O O . MET A 1 114 ? 6.484 -6.091 -8.684 1.00 96.75 114 MET A O 1
ATOM 867 N N . GLN A 1 115 ? 6.656 -6.633 -6.514 1.00 92.81 115 GLN A N 1
ATOM 868 C CA . GLN A 1 115 ? 8.075 -6.295 -6.408 1.00 92.81 115 GLN A CA 1
ATOM 869 C C . GLN A 1 115 ? 8.911 -7.435 -7.032 1.00 92.81 115 GLN A C 1
ATOM 871 O O . GLN A 1 115 ? 9.409 -8.323 -6.342 1.00 92.81 115 GLN A O 1
ATOM 876 N N . ARG A 1 116 ? 8.971 -7.458 -8.374 1.00 91.50 116 ARG A N 1
ATOM 877 C CA . ARG A 1 116 ? 9.540 -8.537 -9.206 1.00 91.50 116 ARG A CA 1
ATOM 878 C C . ARG A 1 116 ? 10.646 -8.031 -10.124 1.00 91.50 116 ARG A C 1
ATOM 880 O O . ARG A 1 116 ? 10.448 -7.080 -10.879 1.00 91.50 116 ARG A O 1
ATOM 887 N N . GLY A 1 117 ? 11.772 -8.747 -10.179 1.00 89.56 117 GLY A N 1
ATOM 888 C CA . GLY A 1 117 ? 12.905 -8.405 -11.056 1.00 89.56 117 GLY A CA 1
ATOM 889 C C . GLY A 1 117 ? 12.576 -8.293 -12.558 1.00 89.56 117 GLY A C 1
ATOM 890 O O . GLY A 1 117 ? 13.290 -7.616 -13.289 1.00 89.56 117 GLY A O 1
ATOM 891 N N . ILE A 1 118 ? 11.476 -8.884 -13.041 1.00 91.31 118 ILE A N 1
ATOM 892 C CA . ILE A 1 118 ? 11.023 -8.714 -14.436 1.00 91.31 118 ILE A CA 1
ATOM 893 C C . ILE A 1 118 ? 10.335 -7.365 -14.714 1.00 91.31 118 ILE A C 1
ATOM 895 O O . ILE A 1 118 ? 10.241 -6.976 -15.880 1.00 91.31 118 ILE A O 1
ATOM 899 N N . LEU A 1 119 ? 9.892 -6.631 -13.689 1.00 93.44 119 LEU A N 1
ATOM 900 C CA . LEU A 1 119 ? 9.198 -5.347 -13.841 1.00 93.44 119 LEU A CA 1
ATOM 901 C C . LEU A 1 119 ? 10.134 -4.123 -13.850 1.00 93.44 119 LEU A C 1
ATOM 903 O O . LEU A 1 119 ? 9.705 -3.042 -14.247 1.00 93.44 119 LEU A O 1
ATOM 907 N N . VAL A 1 120 ? 11.433 -4.274 -13.556 1.00 90.56 120 VAL A N 1
ATOM 908 C CA . VAL A 1 120 ? 12.396 -3.149 -13.643 1.00 90.56 120 VAL A CA 1
ATOM 909 C C . VAL A 1 120 ? 12.700 -2.704 -15.087 1.00 90.56 120 VAL A C 1
ATOM 911 O O . VAL A 1 120 ? 13.345 -1.681 -15.314 1.00 90.56 120 VAL A O 1
ATOM 914 N N . ASN A 1 121 ? 12.253 -3.457 -16.099 1.00 91.94 121 ASN A N 1
ATOM 915 C CA . ASN A 1 121 ? 12.479 -3.123 -17.505 1.00 91.94 121 ASN A CA 1
ATOM 916 C C . ASN A 1 121 ? 11.531 -2.003 -17.975 1.00 91.94 121 ASN A C 1
ATOM 918 O O . ASN A 1 121 ? 10.376 -2.257 -18.319 1.00 91.94 121 ASN A O 1
ATOM 922 N N . ARG A 1 122 ? 12.047 -0.771 -18.093 1.00 92.31 122 ARG A N 1
ATOM 923 C CA . ARG A 1 122 ? 11.275 0.417 -18.518 1.00 92.31 122 ARG A CA 1
ATOM 924 C C . ARG A 1 122 ? 10.525 0.245 -19.847 1.00 92.31 122 ARG A C 1
ATOM 926 O O . ARG A 1 122 ? 9.439 0.802 -20.006 1.00 92.31 122 ARG A O 1
ATOM 933 N N . ARG A 1 123 ? 11.054 -0.546 -20.793 1.00 95.50 123 ARG A N 1
ATOM 934 C CA . ARG A 1 123 ? 10.377 -0.811 -22.076 1.00 95.50 123 ARG A CA 1
ATOM 935 C C . ARG A 1 123 ? 9.109 -1.643 -21.883 1.00 95.50 123 ARG A C 1
ATOM 937 O O . ARG A 1 123 ? 8.118 -1.351 -22.538 1.00 95.50 123 ARG A O 1
ATOM 944 N N . ARG A 1 124 ? 9.115 -2.609 -20.959 1.00 95.88 124 ARG A N 1
ATOM 945 C CA . ARG A 1 124 ? 8.022 -3.572 -20.731 1.00 95.88 124 ARG A CA 1
ATOM 946 C C . ARG A 1 124 ? 6.703 -2.916 -20.306 1.00 95.88 124 ARG A C 1
ATOM 948 O O . ARG A 1 124 ? 5.637 -3.395 -20.670 1.00 95.88 124 ARG A O 1
ATOM 955 N N . TRP A 1 125 ? 6.772 -1.786 -19.603 1.00 97.00 125 TRP A N 1
ATOM 956 C CA . TRP A 1 125 ? 5.592 -1.003 -19.224 1.00 97.00 125 TRP A CA 1
ATOM 957 C C . TRP A 1 125 ? 4.876 -0.379 -20.428 1.00 97.00 125 TRP A C 1
ATOM 959 O O . TRP A 1 125 ? 3.650 -0.419 -20.522 1.00 97.00 125 TRP A O 1
ATOM 969 N N . THR A 1 126 ? 5.646 0.200 -21.356 1.00 97.56 126 THR A N 1
ATOM 970 C CA . THR A 1 126 ? 5.123 0.900 -22.546 1.00 97.56 126 THR A CA 1
ATOM 971 C C . THR A 1 126 ? 4.865 -0.034 -23.724 1.00 97.56 126 THR A C 1
ATOM 973 O O . THR A 1 126 ? 3.959 0.211 -24.511 1.00 97.56 126 THR A O 1
ATOM 976 N N . HIS A 1 127 ? 5.644 -1.108 -23.819 1.00 97.56 127 HIS A N 1
ATOM 977 C CA . HIS A 1 127 ? 5.577 -2.143 -24.840 1.00 97.56 127 HIS A CA 1
ATOM 978 C C . HIS A 1 127 ? 5.668 -3.505 -24.131 1.00 97.56 127 HIS A C 1
ATOM 980 O O . HIS A 1 127 ? 6.780 -4.022 -23.964 1.00 97.56 127 HIS A O 1
ATOM 986 N N . PRO A 1 128 ? 4.531 -4.060 -23.670 1.00 97.06 128 PRO A N 1
ATOM 987 C CA . PRO A 1 128 ? 4.472 -5.417 -23.144 1.00 97.06 128 PRO A CA 1
ATOM 988 C C . PRO A 1 128 ? 5.087 -6.425 -24.123 1.00 97.06 128 PRO A C 1
ATOM 990 O O . PRO A 1 128 ? 5.034 -6.251 -25.341 1.00 97.06 128 PRO A O 1
ATOM 993 N N . ASP A 1 129 ? 5.704 -7.459 -23.568 1.00 97.69 129 ASP A N 1
ATOM 994 C CA . ASP A 1 129 ? 6.268 -8.600 -24.284 1.00 97.69 129 ASP A CA 1
ATOM 995 C C . ASP A 1 129 ? 5.771 -9.902 -23.635 1.00 97.69 129 ASP A C 1
ATOM 997 O O . ASP A 1 129 ? 5.117 -9.860 -22.592 1.00 97.69 129 ASP A O 1
ATOM 1001 N N . GLY A 1 130 ? 6.132 -11.061 -24.194 1.00 98.38 130 GLY A N 1
ATOM 1002 C CA . GLY A 1 130 ? 5.714 -12.373 -23.674 1.00 98.38 130 GLY A CA 1
ATOM 1003 C C . GLY A 1 130 ? 6.036 -12.635 -22.192 1.00 98.38 130 GLY A C 1
ATOM 1004 O O . GLY A 1 130 ? 5.426 -13.500 -21.572 1.00 98.38 130 GLY A O 1
ATOM 1005 N N . ILE A 1 131 ? 6.960 -11.874 -21.591 1.00 97.94 131 ILE A N 1
ATOM 1006 C CA . ILE A 1 131 ? 7.269 -11.946 -20.153 1.00 97.94 131 ILE A CA 1
ATOM 1007 C C . ILE A 1 131 ? 6.251 -11.135 -19.331 1.00 97.94 131 ILE A C 1
ATOM 1009 O O . ILE A 1 131 ? 5.894 -11.540 -18.227 1.00 97.94 131 ILE A O 1
ATOM 1013 N N . ALA A 1 132 ? 5.755 -10.010 -19.856 1.00 98.25 132 ALA A N 1
ATOM 1014 C CA . ALA A 1 132 ? 4.622 -9.294 -19.269 1.00 98.25 132 ALA A CA 1
ATOM 1015 C C . ALA A 1 132 ? 3.301 -10.056 -19.448 1.00 98.25 132 ALA A C 1
ATOM 1017 O O . ALA A 1 132 ? 2.507 -10.112 -18.514 1.00 98.25 132 ALA A O 1
ATOM 1018 N N . GLU A 1 133 ? 3.086 -10.656 -20.620 1.00 98.38 133 GLU A N 1
ATOM 1019 C CA . GLU A 1 133 ? 1.907 -11.477 -20.921 1.00 98.38 133 GLU A CA 1
ATOM 1020 C C . GLU A 1 133 ? 1.855 -12.695 -19.986 1.00 98.38 133 GLU A C 1
ATOM 1022 O O . GLU A 1 133 ? 0.872 -12.866 -19.269 1.00 98.38 133 GLU A O 1
ATOM 1027 N N . GLY A 1 134 ? 2.958 -13.444 -19.856 1.00 98.69 134 GLY A N 1
ATOM 1028 C CA . GLY A 1 134 ? 3.058 -14.553 -18.902 1.00 98.69 134 GLY A CA 1
ATOM 1029 C C . GLY A 1 134 ? 2.864 -14.143 -17.434 1.00 98.69 134 GLY A C 1
ATOM 1030 O O . GLY A 1 134 ? 2.266 -14.894 -16.669 1.00 98.69 134 GLY A O 1
ATOM 1031 N N . LEU A 1 135 ? 3.294 -12.940 -17.026 1.00 98.50 135 LEU A N 1
ATOM 1032 C CA . LEU A 1 135 ? 3.020 -12.420 -15.677 1.00 98.50 135 LEU A CA 1
ATOM 1033 C C . LEU A 1 135 ? 1.537 -12.057 -15.485 1.00 98.50 135 LEU A C 1
ATOM 1035 O O . LEU A 1 135 ? 0.991 -12.283 -14.405 1.00 98.50 135 LEU A O 1
ATOM 1039 N N . LEU A 1 136 ? 0.874 -11.504 -16.504 1.00 98.81 136 LEU A N 1
ATOM 1040 C CA . LEU A 1 136 ? -0.567 -11.229 -16.468 1.00 98.81 136 LEU A CA 1
ATOM 1041 C C . LEU A 1 136 ? -1.372 -12.535 -16.389 1.00 98.81 136 LEU A C 1
ATOM 1043 O O . LEU A 1 136 ? -2.324 -12.609 -15.612 1.00 98.81 136 LEU A O 1
ATOM 1047 N N . GLU A 1 137 ? -0.959 -13.573 -17.120 1.00 98.81 137 GLU A N 1
ATOM 1048 C CA . GLU A 1 137 ? -1.538 -14.919 -17.042 1.00 98.81 137 GLU A CA 1
ATOM 1049 C C . GLU A 1 137 ? -1.293 -15.587 -15.680 1.00 98.81 137 GLU A C 1
ATOM 1051 O O . GLU A 1 137 ? -2.232 -16.128 -15.098 1.00 98.81 137 GLU A O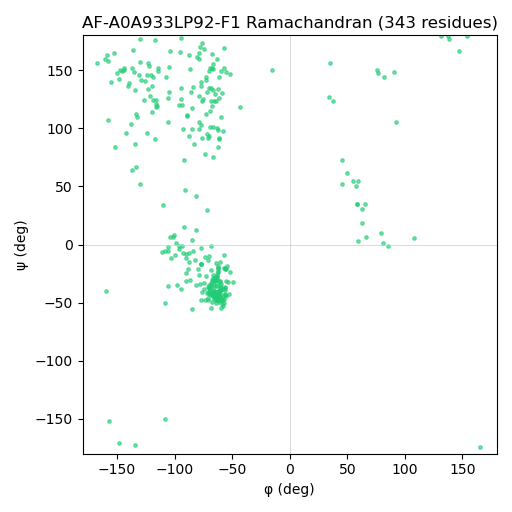 1
ATOM 1056 N N . GLU A 1 138 ? -0.078 -15.499 -15.123 1.00 98.69 138 GLU A N 1
ATOM 1057 C CA . GLU A 1 138 ? 0.242 -15.982 -13.770 1.00 98.69 138 GLU A CA 1
ATOM 1058 C C . GLU A 1 138 ? -0.631 -15.282 -12.717 1.00 98.69 138 GLU A C 1
ATOM 1060 O O . GLU A 1 138 ? -1.236 -15.933 -11.863 1.00 98.69 138 GLU A O 1
ATOM 1065 N N . THR A 1 139 ? -0.740 -13.954 -12.808 1.00 98.81 139 THR A N 1
ATOM 1066 C CA . THR A 1 139 ? -1.530 -13.123 -11.889 1.00 98.81 139 THR A CA 1
ATOM 1067 C C . THR A 1 139 ? -3.012 -13.456 -11.982 1.00 98.81 139 THR A C 1
ATOM 1069 O O . THR A 1 139 ? -3.659 -13.679 -10.960 1.00 98.81 139 THR A O 1
ATOM 1072 N N . GLU A 1 140 ? -3.566 -13.541 -13.193 1.00 98.81 140 GLU A N 1
ATOM 1073 C CA . GLU A 1 140 ? -4.960 -13.935 -13.374 1.00 98.81 140 GLU A CA 1
ATOM 1074 C C . GLU A 1 140 ? -5.203 -15.381 -12.907 1.00 98.81 140 GLU A C 1
ATOM 1076 O O . GLU A 1 140 ? -6.210 -15.649 -12.252 1.00 98.81 140 GLU A O 1
ATOM 1081 N N . GLY A 1 141 ? -4.287 -16.308 -13.197 1.00 98.81 141 GLY A N 1
ATOM 1082 C CA . GLY A 1 141 ? -4.343 -17.690 -12.720 1.00 98.81 141 GLY A CA 1
ATOM 1083 C C . GLY A 1 141 ? -4.385 -17.773 -11.195 1.00 98.81 141 GLY A C 1
ATOM 1084 O O . GLY A 1 141 ? -5.215 -18.496 -10.646 1.00 98.81 141 GLY A O 1
ATOM 1085 N N . LYS A 1 142 ? -3.561 -16.972 -10.508 1.00 98.62 142 LYS A N 1
ATOM 1086 C CA . LYS A 1 142 ? -3.549 -16.842 -9.045 1.00 98.62 142 LYS A CA 1
ATOM 1087 C C . LYS A 1 142 ? -4.861 -16.266 -8.512 1.00 98.62 142 LYS A C 1
ATOM 1089 O O . LYS A 1 142 ? -5.473 -16.893 -7.646 1.00 98.62 142 LYS A O 1
ATOM 1094 N N . LEU A 1 143 ? -5.354 -15.155 -9.062 1.00 98.50 143 LEU A N 1
ATOM 1095 C CA . LEU A 1 143 ? -6.629 -14.548 -8.646 1.00 98.50 143 LEU A CA 1
ATOM 1096 C C . LEU A 1 143 ? -7.829 -15.495 -8.851 1.00 98.50 143 LEU A C 1
ATOM 1098 O O . LEU A 1 143 ? -8.657 -15.633 -7.951 1.00 98.50 143 LEU A O 1
ATOM 1102 N N . LYS A 1 144 ? -7.876 -16.245 -9.964 1.00 98.06 144 LYS A N 1
ATOM 1103 C CA . LYS A 1 144 ? -8.901 -17.278 -10.237 1.00 98.06 144 LYS A CA 1
ATOM 1104 C C . LYS A 1 144 ? -8.995 -18.378 -9.169 1.00 98.06 144 LYS A C 1
ATOM 1106 O O . LYS A 1 144 ? -10.018 -19.052 -9.107 1.00 98.06 144 LYS A O 1
ATOM 1111 N N . THR A 1 145 ? -7.969 -18.585 -8.336 1.00 97.44 145 THR A N 1
ATOM 1112 C CA . THR A 1 145 ? -8.013 -19.597 -7.260 1.00 97.44 145 THR A CA 1
ATOM 1113 C C . THR A 1 145 ? -8.828 -19.179 -6.033 1.00 97.44 145 THR A C 1
ATOM 1115 O O . THR A 1 145 ? -9.104 -20.030 -5.189 1.00 97.44 145 THR A O 1
ATOM 1118 N N . GLY A 1 146 ? -9.136 -17.886 -5.866 1.00 95.69 146 GLY A N 1
ATOM 1119 C CA . GLY A 1 146 ? -9.711 -17.348 -4.624 1.00 95.69 146 GLY A CA 1
ATOM 1120 C C . GLY A 1 146 ? -8.773 -17.396 -3.405 1.00 95.69 146 GLY A C 1
ATOM 1121 O O . GLY A 1 146 ? -9.198 -17.097 -2.293 1.00 95.69 146 GLY A O 1
ATOM 1122 N N . ARG A 1 147 ? -7.495 -17.777 -3.578 1.00 97.00 147 ARG A N 1
ATOM 1123 C CA . ARG A 1 147 ? -6.481 -17.809 -2.500 1.00 97.00 147 ARG A CA 1
ATOM 1124 C C . ARG A 1 147 ? -5.703 -16.496 -2.365 1.00 97.00 147 ARG A C 1
ATOM 1126 O O . ARG A 1 147 ? -4.987 -16.324 -1.381 1.00 97.00 147 ARG A O 1
ATOM 1133 N N . PHE A 1 148 ? -5.838 -15.599 -3.343 1.00 98.38 148 PHE A N 1
ATOM 1134 C CA . PHE A 1 148 ? -5.146 -14.314 -3.422 1.00 98.38 148 PHE A CA 1
ATOM 1135 C C . PHE A 1 148 ? -6.149 -13.166 -3.421 1.00 98.38 148 PHE A C 1
ATOM 1137 O O . PHE A 1 148 ? -7.030 -13.112 -4.275 1.00 98.38 148 PHE A O 1
ATOM 1144 N N . PHE A 1 149 ? -5.983 -12.238 -2.481 1.00 98.38 149 PHE A N 1
ATOM 1145 C CA . PHE A 1 149 ? -6.981 -11.217 -2.153 1.00 98.38 149 PHE A CA 1
ATOM 1146 C C . PHE A 1 149 ? -6.690 -9.836 -2.761 1.00 98.38 149 PHE A C 1
ATOM 1148 O O . PHE A 1 149 ? -7.348 -8.851 -2.423 1.00 98.38 149 PHE A O 1
ATOM 1155 N N . GLY A 1 150 ? -5.689 -9.753 -3.635 1.00 98.50 150 GLY A N 1
ATOM 1156 C CA . GLY A 1 150 ? -5.149 -8.513 -4.179 1.00 98.50 150 GLY A CA 1
ATOM 1157 C C . GLY A 1 150 ? -3.801 -8.738 -4.847 1.00 98.50 150 GLY A C 1
ATOM 1158 O O . GLY A 1 150 ? -3.338 -9.874 -4.985 1.00 98.50 150 GLY A O 1
ATOM 1159 N N . MET A 1 151 ? -3.172 -7.648 -5.271 1.00 98.62 151 MET A N 1
ATOM 1160 C CA . MET A 1 151 ? -1.860 -7.665 -5.921 1.00 98.62 151 MET A CA 1
ATOM 1161 C C . MET A 1 151 ? -1.079 -6.384 -5.638 1.00 98.62 151 MET A C 1
ATOM 1163 O O . MET A 1 151 ? -1.659 -5.308 -5.496 1.00 98.62 151 MET A O 1
ATOM 1167 N N . GLY A 1 152 ? 0.241 -6.495 -5.567 1.00 97.50 152 GLY A N 1
ATOM 1168 C CA . GLY A 1 152 ? 1.120 -5.382 -5.240 1.00 97.50 152 GLY A CA 1
ATOM 1169 C C . GLY A 1 152 ? 2.429 -5.855 -4.606 1.00 97.50 152 GLY A C 1
ATOM 1170 O O . GLY A 1 152 ? 2.665 -7.043 -4.445 1.00 97.50 152 GLY A O 1
ATOM 1171 N N . GLU A 1 153 ? 3.342 -4.967 -4.258 1.00 96.69 153 GLU A N 1
ATOM 1172 C CA . GLU A 1 153 ? 3.287 -3.539 -4.548 1.00 96.69 153 GLU A CA 1
ATOM 1173 C C . GLU A 1 153 ? 3.874 -3.256 -5.941 1.00 96.69 153 GLU A C 1
ATOM 1175 O O . GLU A 1 153 ? 4.952 -3.744 -6.285 1.00 96.69 153 GLU A O 1
ATOM 1180 N N . PHE A 1 154 ? 3.163 -2.486 -6.767 1.00 97.56 154 PHE A N 1
ATOM 1181 C CA . PHE A 1 154 ? 3.677 -2.050 -8.067 1.00 97.56 154 PHE A CA 1
ATOM 1182 C C . PHE A 1 154 ? 4.645 -0.876 -7.883 1.00 97.56 154 PHE A C 1
ATOM 1184 O O . PHE A 1 154 ? 4.209 0.248 -7.641 1.00 97.56 154 PHE A O 1
ATOM 1191 N N . MET A 1 155 ? 5.948 -1.123 -8.024 1.00 93.88 155 MET A N 1
ATOM 1192 C CA . MET A 1 155 ? 6.985 -0.094 -7.875 1.00 93.88 155 MET A CA 1
ATOM 1193 C C . MET A 1 155 ? 7.097 0.774 -9.129 1.00 93.88 155 MET A C 1
ATOM 1195 O O . MET A 1 155 ? 7.717 0.354 -10.104 1.00 93.88 155 MET A O 1
ATOM 1199 N N . LEU A 1 156 ? 6.489 1.969 -9.123 1.00 95.31 156 LEU A N 1
ATOM 1200 C CA . LEU A 1 156 ? 6.429 2.850 -10.300 1.00 95.31 156 LEU A CA 1
ATOM 1201 C C . LEU A 1 156 ? 7.316 4.095 -10.196 1.00 95.31 156 LEU A C 1
ATOM 1203 O O . LEU A 1 156 ? 8.096 4.364 -11.109 1.00 95.31 156 LEU A O 1
ATOM 1207 N N . ARG A 1 157 ? 7.220 4.849 -9.096 1.00 93.44 157 ARG A N 1
ATOM 1208 C CA . ARG A 1 157 ? 8.052 6.037 -8.840 1.00 93.44 157 ARG A CA 1
ATOM 1209 C C . ARG A 1 157 ? 8.586 5.992 -7.421 1.00 93.44 157 ARG A C 1
ATOM 1211 O O . ARG A 1 157 ? 7.797 6.103 -6.494 1.00 93.44 157 ARG A O 1
ATOM 1218 N N . PHE A 1 158 ? 9.896 5.820 -7.282 1.00 88.50 158 PHE A N 1
ATOM 1219 C CA . PHE A 1 158 ? 10.593 5.514 -6.029 1.00 88.50 158 PHE A CA 1
ATOM 1220 C C . PHE A 1 158 ? 12.080 5.930 -6.152 1.00 88.50 158 PHE A C 1
ATOM 1222 O O . PHE A 1 158 ? 12.593 6.023 -7.269 1.00 88.50 158 PHE A O 1
ATOM 1229 N N . TYR A 1 159 ? 12.778 6.156 -5.031 1.00 86.50 159 TYR A N 1
ATOM 1230 C CA . TYR A 1 159 ? 14.182 6.608 -4.989 1.00 86.50 159 TYR A CA 1
ATOM 1231 C C . TYR A 1 159 ? 15.102 5.672 -4.180 1.00 86.50 159 TYR A C 1
ATOM 1233 O O . TYR A 1 159 ? 14.662 5.128 -3.169 1.00 86.50 159 TYR A O 1
ATOM 1241 N N . PRO A 1 160 ? 16.382 5.506 -4.566 1.00 82.38 160 PRO A N 1
ATOM 1242 C CA . PRO A 1 160 ? 17.304 4.556 -3.951 1.00 82.38 160 PRO A CA 1
ATOM 1243 C C . PRO A 1 160 ? 17.716 4.970 -2.539 1.00 82.38 160 PRO A C 1
ATOM 1245 O O . PRO A 1 160 ? 17.832 6.159 -2.235 1.00 82.38 160 PRO A O 1
ATOM 1248 N N . TYR A 1 161 ? 17.995 3.981 -1.687 1.00 78.81 161 TYR A N 1
ATOM 1249 C CA . TYR A 1 161 ? 18.494 4.222 -0.337 1.00 78.81 161 TYR A CA 1
ATOM 1250 C C . TYR A 1 161 ? 19.221 3.030 0.290 1.00 78.81 161 TYR A C 1
ATOM 1252 O O . TYR A 1 161 ? 19.073 1.867 -0.102 1.00 78.81 161 TYR A O 1
ATOM 1260 N N . THR A 1 162 ? 19.964 3.368 1.342 1.00 77.88 162 THR A N 1
ATOM 1261 C CA . THR A 1 162 ? 20.709 2.466 2.218 1.00 77.88 162 THR A CA 1
ATOM 1262 C C . THR A 1 162 ? 20.278 2.722 3.658 1.00 77.88 162 THR A C 1
ATOM 1264 O O . THR A 1 162 ? 20.077 3.868 4.055 1.00 77.88 162 THR A O 1
ATOM 1267 N N . THR A 1 163 ? 20.150 1.657 4.441 1.00 75.19 163 THR A N 1
ATOM 1268 C CA . THR A 1 163 ? 19.870 1.693 5.884 1.00 75.19 163 THR A CA 1
ATOM 1269 C C . THR A 1 163 ? 21.034 1.071 6.658 1.00 75.19 163 THR A C 1
ATOM 1271 O O . THR A 1 163 ? 21.938 0.485 6.064 1.00 75.19 163 THR A O 1
ATOM 1274 N N . GLU A 1 164 ? 20.974 1.106 7.991 1.00 75.31 164 GLU A N 1
ATOM 1275 C CA . GLU A 1 164 ? 21.809 0.266 8.871 1.00 75.31 164 GLU A CA 1
ATOM 1276 C C . GLU A 1 164 ? 21.758 -1.237 8.516 1.00 75.31 164 GLU A C 1
ATOM 1278 O O . GLU A 1 164 ? 22.684 -1.984 8.821 1.00 75.31 164 GLU A O 1
ATOM 1283 N N . LEU A 1 165 ? 20.678 -1.681 7.861 1.00 72.38 165 LEU A N 1
ATOM 1284 C CA . LEU A 1 165 ? 20.400 -3.077 7.537 1.00 72.38 165 LEU A CA 1
ATOM 1285 C C . LEU A 1 165 ? 21.017 -3.529 6.201 1.00 72.38 165 LEU A C 1
ATOM 1287 O O . LEU A 1 165 ? 21.087 -4.736 5.957 1.00 72.38 165 LEU A O 1
ATOM 1291 N N . GLY A 1 166 ? 21.447 -2.581 5.357 1.00 69.12 166 GLY A N 1
ATOM 1292 C CA . GLY A 1 166 ? 21.982 -2.809 4.011 1.00 69.12 166 GLY A CA 1
ATOM 1293 C C . GLY A 1 166 ? 21.468 -1.803 2.973 1.00 69.12 166 GLY A C 1
ATOM 1294 O O . GLY A 1 166 ? 20.665 -0.914 3.277 1.00 69.12 166 GLY A O 1
ATOM 1295 N N . ILE A 1 167 ? 21.923 -1.950 1.723 1.00 69.38 167 ILE A N 1
ATOM 1296 C CA . ILE A 1 167 ? 21.294 -1.280 0.575 1.00 69.38 167 ILE A CA 1
ATOM 1297 C C . ILE A 1 167 ? 19.915 -1.915 0.374 1.00 69.38 167 ILE A C 1
ATOM 1299 O O . ILE A 1 167 ? 19.788 -3.139 0.403 1.00 69.38 167 ILE A O 1
ATOM 1303 N N . VAL A 1 168 ? 18.894 -1.087 0.173 1.00 71.25 168 VAL A N 1
ATOM 1304 C CA . VAL A 1 168 ? 17.514 -1.544 -0.062 1.00 71.25 168 VAL A CA 1
ATOM 1305 C C . VAL A 1 168 ? 17.132 -1.373 -1.526 1.00 71.25 168 VAL A C 1
ATOM 1307 O O . VAL A 1 168 ? 16.472 -2.229 -2.104 1.00 71.25 168 VAL A O 1
ATOM 1310 N N . ALA A 1 169 ? 17.612 -0.305 -2.163 1.00 71.81 169 ALA A N 1
ATOM 1311 C CA . ALA A 1 169 ? 17.405 -0.085 -3.584 1.00 71.81 169 ALA A CA 1
ATOM 1312 C C . ALA A 1 169 ? 18.575 0.663 -4.226 1.00 71.81 169 ALA A C 1
ATOM 1314 O O . ALA A 1 169 ? 19.164 1.563 -3.629 1.00 71.81 169 ALA A O 1
ATOM 1315 N N . VAL A 1 170 ? 18.892 0.269 -5.461 1.00 70.88 170 VAL A N 1
ATOM 1316 C CA . VAL A 1 170 ? 20.144 0.608 -6.161 1.00 70.88 170 VAL A CA 1
ATOM 1317 C C . VAL A 1 170 ? 20.009 1.708 -7.222 1.00 70.88 170 VAL A C 1
ATOM 1319 O O . VAL A 1 170 ? 21.021 2.207 -7.704 1.00 70.88 170 VAL A O 1
ATOM 1322 N N . SER A 1 171 ? 18.788 2.092 -7.603 1.00 76.56 171 SER A N 1
ATOM 1323 C CA . SER A 1 171 ? 18.527 3.157 -8.581 1.00 76.56 171 SER A CA 1
ATOM 1324 C C . SER A 1 171 ? 17.172 3.829 -8.361 1.00 76.56 171 SER A C 1
ATOM 1326 O O . SER A 1 171 ? 16.295 3.268 -7.702 1.00 76.56 171 SER A O 1
ATOM 1328 N N . ASP A 1 172 ? 16.981 4.995 -8.982 1.00 85.00 172 ASP A N 1
ATOM 1329 C CA . ASP A 1 172 ? 15.657 5.595 -9.177 1.00 85.00 172 ASP A CA 1
ATOM 1330 C C . ASP A 1 172 ? 14.737 4.631 -9.947 1.00 85.00 172 ASP A C 1
ATOM 1332 O O . ASP A 1 172 ? 15.192 3.841 -10.785 1.00 85.00 172 ASP A O 1
ATOM 1336 N N . MET A 1 173 ? 13.431 4.741 -9.703 1.00 89.31 173 MET A N 1
ATOM 1337 C CA . MET A 1 173 ? 12.380 4.136 -10.520 1.00 89.31 173 MET A CA 1
ATOM 1338 C C . MET A 1 173 ? 11.473 5.230 -11.091 1.00 89.31 173 MET A C 1
ATOM 1340 O O . MET A 1 173 ? 11.112 6.191 -10.407 1.00 89.31 173 MET A O 1
ATOM 1344 N N . ASP A 1 174 ? 11.137 5.095 -12.372 1.00 92.69 174 ASP A N 1
ATOM 1345 C CA . ASP A 1 174 ? 10.336 6.060 -13.126 1.00 92.69 174 ASP A CA 1
ATOM 1346 C C . ASP A 1 174 ? 9.584 5.322 -14.247 1.00 92.69 174 ASP A C 1
ATOM 1348 O O . ASP A 1 174 ? 10.049 5.201 -15.388 1.00 92.69 174 ASP A O 1
ATOM 1352 N N . PHE A 1 175 ? 8.435 4.755 -13.890 1.00 95.19 175 PHE A N 1
ATOM 1353 C CA . PHE A 1 175 ? 7.572 3.977 -14.769 1.00 95.19 175 PHE A CA 1
ATOM 1354 C C . PHE A 1 175 ? 6.176 4.625 -14.835 1.00 95.19 175 PHE A C 1
ATOM 1356 O O . PHE A 1 175 ? 5.575 4.894 -13.795 1.00 95.19 175 PHE A O 1
ATOM 1363 N N . PRO A 1 176 ? 5.627 4.905 -16.034 1.00 95.12 176 PRO A N 1
ATOM 1364 C CA . PRO A 1 176 ? 4.361 5.625 -16.148 1.00 95.12 176 PRO A CA 1
ATOM 1365 C C . PRO A 1 176 ? 3.174 4.792 -15.638 1.00 95.12 176 PRO A C 1
ATOM 1367 O O . PRO A 1 176 ? 2.902 3.698 -16.136 1.00 95.12 176 PRO A O 1
ATOM 1370 N N . ALA A 1 177 ? 2.427 5.333 -14.674 1.00 97.75 177 ALA A N 1
ATOM 1371 C CA . ALA A 1 177 ? 1.264 4.659 -14.094 1.00 97.75 177 ALA A CA 1
ATOM 1372 C C . ALA A 1 177 ? 0.096 4.474 -15.078 1.00 97.75 177 ALA A C 1
ATOM 1374 O O . ALA A 1 177 ? -0.610 3.478 -1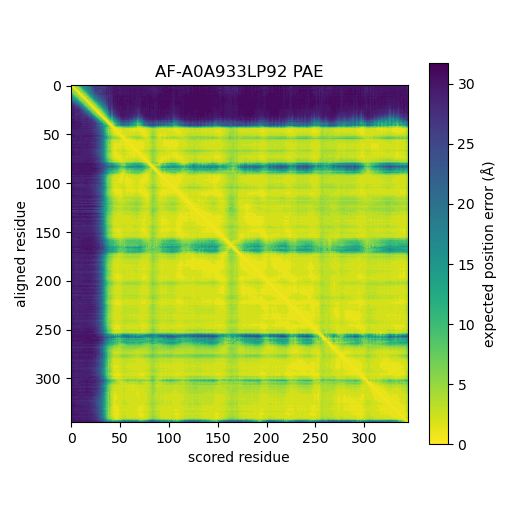4.997 1.00 97.75 177 ALA A O 1
ATOM 1375 N N . ASP A 1 178 ? -0.060 5.355 -16.069 1.00 97.88 178 ASP A N 1
ATOM 1376 C CA . ASP A 1 178 ? -1.050 5.215 -17.149 1.00 97.88 178 ASP A CA 1
ATOM 1377 C C . ASP A 1 178 ? -0.601 4.266 -18.288 1.00 97.88 178 ASP A C 1
ATOM 1379 O O . ASP A 1 178 ? -1.219 4.221 -19.355 1.00 97.88 178 ASP A O 1
ATOM 1383 N N . SER A 1 179 ? 0.469 3.489 -18.075 1.00 98.44 179 SER A N 1
ATOM 1384 C CA . SER A 1 179 ? 1.076 2.632 -19.098 1.00 98.44 179 SER A CA 1
ATOM 1385 C C . SER A 1 179 ? 0.200 1.453 -19.556 1.00 98.44 179 SER A C 1
ATOM 1387 O O . SER A 1 179 ? -0.581 0.912 -18.770 1.00 98.44 179 SER A O 1
ATOM 1389 N N . PRO A 1 180 ? 0.364 0.978 -20.810 1.00 98.56 180 PRO A N 1
ATOM 1390 C CA . PRO A 1 180 ? -0.318 -0.209 -21.333 1.00 98.56 180 PRO A CA 1
ATOM 1391 C C . PRO A 1 180 ? -0.243 -1.458 -20.446 1.00 98.56 180 PRO A C 1
ATOM 1393 O O . PRO A 1 180 ? -1.197 -2.234 -20.429 1.00 98.56 180 PRO A O 1
ATOM 1396 N N . LEU A 1 181 ? 0.844 -1.663 -19.694 1.00 98.56 181 LEU A N 1
ATOM 1397 C CA . LEU A 1 181 ? 0.938 -2.772 -18.741 1.00 98.56 181 LEU A CA 1
ATOM 1398 C C . LEU A 1 181 ? 0.149 -2.510 -17.444 1.00 98.56 181 LEU A C 1
ATOM 1400 O O . LEU A 1 181 ? -0.660 -3.351 -17.052 1.00 98.56 181 LEU A O 1
ATOM 1404 N N . MET A 1 182 ? 0.296 -1.337 -16.812 1.00 98.62 182 MET A N 1
ATOM 1405 C CA . MET A 1 182 ? -0.485 -0.994 -15.607 1.00 98.62 182 MET A CA 1
ATOM 1406 C C . MET A 1 182 ? -1.994 -1.007 -15.866 1.00 98.62 182 MET A C 1
ATOM 1408 O O . MET A 1 182 ? -2.763 -1.473 -15.027 1.00 98.62 182 MET A O 1
ATOM 1412 N N . ARG A 1 183 ? -2.424 -0.574 -17.055 1.00 98.81 183 ARG A N 1
ATOM 1413 C CA . ARG A 1 183 ? -3.827 -0.627 -17.485 1.00 98.81 183 ARG A CA 1
ATOM 1414 C C . ARG A 1 183 ? -4.371 -2.055 -17.624 1.00 98.81 183 ARG A C 1
ATOM 1416 O O . ARG A 1 183 ? -5.563 -2.272 -17.412 1.00 98.81 183 ARG A O 1
ATOM 1423 N N . GLN A 1 184 ? -3.527 -3.043 -17.926 1.00 98.81 184 GLN A N 1
ATOM 1424 C CA . GLN A 1 184 ? -3.937 -4.453 -17.937 1.00 98.81 184 GLN A CA 1
ATOM 1425 C C . GLN A 1 184 ? -4.071 -5.013 -16.515 1.00 98.81 184 GLN A C 1
ATOM 1427 O O . GLN A 1 184 ? -5.076 -5.658 -16.218 1.00 98.81 184 GLN A O 1
ATOM 1432 N N . PHE A 1 185 ? -3.155 -4.674 -15.600 1.00 98.81 185 PHE A N 1
ATOM 1433 C CA . PHE A 1 185 ? -3.314 -5.002 -14.176 1.00 98.81 185 PHE A CA 1
ATOM 1434 C C . PHE A 1 185 ? -4.544 -4.323 -13.548 1.00 98.81 185 PHE A C 1
ATOM 1436 O O . PHE A 1 185 ? -5.296 -4.975 -12.829 1.00 98.81 185 PHE A O 1
ATOM 1443 N N . ALA A 1 186 ? -4.842 -3.065 -13.885 1.00 98.88 186 ALA A N 1
ATOM 1444 C CA . ALA A 1 186 ? -6.093 -2.417 -13.478 1.00 98.88 186 ALA A CA 1
ATOM 1445 C C . ALA A 1 186 ? -7.335 -3.139 -14.042 1.00 98.88 186 ALA A C 1
ATOM 1447 O O . ALA A 1 186 ? -8.342 -3.285 -13.349 1.00 98.88 186 ALA A O 1
ATOM 1448 N N . GLY A 1 187 ? -7.249 -3.685 -15.261 1.00 98.75 187 GLY A N 1
ATOM 1449 C CA . GLY A 1 187 ? -8.261 -4.588 -15.819 1.00 98.75 187 GLY A CA 1
ATOM 1450 C C . GLY A 1 187 ? -8.477 -5.866 -14.994 1.00 98.75 187 GLY A C 1
ATOM 1451 O O . GLY A 1 187 ? -9.622 -6.278 -14.812 1.00 98.75 187 GLY A O 1
ATOM 1452 N N . LEU A 1 188 ? -7.414 -6.461 -14.440 1.00 98.81 188 LEU A N 1
ATOM 1453 C CA . LEU A 1 188 ? -7.519 -7.596 -13.511 1.00 98.81 188 LEU A CA 1
ATOM 1454 C C . LEU A 1 188 ? -8.120 -7.180 -12.156 1.00 98.81 188 LEU A C 1
ATOM 1456 O O . LEU A 1 188 ? -8.981 -7.891 -11.640 1.00 98.81 188 LEU A O 1
ATOM 1460 N N . SER A 1 189 ? -7.746 -6.013 -11.615 1.00 98.81 189 SER A N 1
ATOM 1461 C CA . SER A 1 189 ? -8.338 -5.464 -10.380 1.00 98.81 189 SER A CA 1
ATOM 1462 C C . SER A 1 189 ? -9.855 -5.301 -10.515 1.00 98.81 189 SER A C 1
ATOM 1464 O O . SER A 1 189 ? -10.599 -5.781 -9.661 1.00 98.81 189 SER A O 1
ATOM 1466 N N . ALA A 1 190 ? -10.318 -4.716 -11.625 1.00 98.44 190 ALA A N 1
ATOM 1467 C CA . ALA A 1 190 ? -11.740 -4.583 -11.930 1.00 98.44 190 ALA A CA 1
ATOM 1468 C C . ALA A 1 190 ? -12.433 -5.948 -12.117 1.00 98.44 190 ALA A C 1
ATOM 1470 O O . ALA A 1 190 ? -13.488 -6.193 -11.531 1.00 98.44 190 ALA A O 1
ATOM 1471 N N . ARG A 1 191 ? -11.829 -6.862 -12.896 1.00 98.25 191 ARG A N 1
ATOM 1472 C CA . ARG A 1 191 ? -12.396 -8.187 -13.215 1.00 98.25 191 ARG A CA 1
ATOM 1473 C C . ARG A 1 191 ? -12.600 -9.064 -11.978 1.00 98.25 191 ARG A C 1
ATOM 1475 O O . ARG A 1 191 ? -13.656 -9.675 -11.851 1.00 98.25 191 ARG A O 1
ATOM 1482 N N . TYR A 1 192 ? -11.613 -9.119 -11.083 1.00 98.12 192 TYR A N 1
ATOM 1483 C CA . TYR A 1 192 ? -11.659 -9.945 -9.867 1.00 98.12 192 TYR A CA 1
ATOM 1484 C C . TYR A 1 192 ? -12.117 -9.175 -8.624 1.00 98.12 192 TYR A C 1
ATOM 1486 O O . TYR A 1 192 ? -12.254 -9.765 -7.558 1.00 98.12 192 TYR A O 1
ATOM 1494 N N . ARG A 1 193 ? -12.397 -7.870 -8.757 1.00 97.62 193 ARG A N 1
ATOM 1495 C CA . ARG A 1 193 ? -12.861 -6.983 -7.674 1.00 97.62 193 ARG A CA 1
ATOM 1496 C C . ARG A 1 193 ? -11.879 -6.932 -6.495 1.00 97.62 193 ARG A C 1
ATOM 1498 O O . ARG A 1 193 ? -12.280 -6.816 -5.336 1.00 97.62 193 ARG A O 1
ATOM 1505 N N . VAL A 1 194 ? -10.583 -7.006 -6.807 1.00 98.44 194 VAL A N 1
ATOM 1506 C CA . VAL A 1 194 ? -9.487 -7.045 -5.829 1.00 98.44 194 VAL A CA 1
ATOM 1507 C C . VAL A 1 194 ? -8.700 -5.728 -5.802 1.00 98.44 194 VAL A C 1
ATOM 1509 O O . VAL A 1 194 ? -8.499 -5.122 -6.859 1.00 98.44 194 VAL A O 1
ATOM 1512 N N . PRO A 1 195 ? -8.222 -5.269 -4.631 1.00 98.69 195 PRO A N 1
ATOM 1513 C CA . PRO A 1 195 ? -7.316 -4.128 -4.529 1.00 98.69 195 PRO A CA 1
ATOM 1514 C C . PRO A 1 195 ? -5.984 -4.365 -5.255 1.00 98.69 195 PRO A C 1
ATOM 1516 O O . PRO A 1 195 ? -5.421 -5.463 -5.217 1.00 98.69 195 PRO A O 1
ATOM 1519 N N . MET A 1 196 ? -5.451 -3.300 -5.854 1.00 98.62 196 MET A N 1
ATOM 1520 C CA . MET A 1 196 ? -4.065 -3.226 -6.317 1.00 98.62 196 MET A CA 1
ATOM 1521 C C . MET A 1 196 ? -3.293 -2.144 -5.552 1.00 98.62 196 MET A C 1
ATOM 1523 O O . MET A 1 196 ? -3.724 -0.992 -5.539 1.00 98.62 196 MET A O 1
ATOM 1527 N N . ILE A 1 197 ? -2.174 -2.508 -4.916 1.00 98.75 197 ILE A N 1
ATOM 1528 C CA . ILE A 1 197 ? -1.323 -1.587 -4.139 1.00 98.75 197 ILE A CA 1
ATOM 1529 C C . ILE A 1 197 ? -0.195 -1.054 -5.030 1.00 98.75 197 ILE A C 1
ATOM 1531 O O . ILE A 1 197 ? 0.535 -1.835 -5.646 1.00 98.75 197 ILE A O 1
ATOM 1535 N N . ILE A 1 198 ? -0.072 0.272 -5.134 1.00 98.62 198 ILE A N 1
ATOM 1536 C CA . ILE A 1 198 ? 0.824 0.953 -6.080 1.00 98.62 198 ILE A CA 1
ATOM 1537 C C . ILE A 1 198 ? 1.745 1.941 -5.356 1.00 98.62 198 ILE A C 1
ATOM 1539 O O . ILE A 1 198 ? 1.266 2.900 -4.740 1.00 98.62 198 ILE A O 1
ATOM 1543 N N . HIS A 1 199 ? 3.056 1.768 -5.539 1.00 96.69 199 HIS A N 1
ATOM 1544 C CA . HIS A 1 199 ? 4.076 2.723 -5.125 1.00 96.69 199 HIS A CA 1
ATOM 1545 C C . HIS A 1 199 ? 4.290 3.798 -6.184 1.00 96.69 199 HIS A C 1
ATOM 1547 O O . HIS A 1 199 ? 4.755 3.521 -7.295 1.00 96.69 199 HIS A O 1
ATOM 1553 N N . CYS A 1 200 ? 4.017 5.051 -5.842 1.00 96.12 200 CYS A N 1
ATOM 1554 C CA . CYS A 1 200 ? 4.293 6.165 -6.737 1.00 96.12 200 CYS A CA 1
ATOM 1555 C C . CYS A 1 200 ? 4.418 7.461 -5.932 1.00 96.12 200 CYS A C 1
ATOM 1557 O O . CYS A 1 200 ? 3.400 7.958 -5.458 1.00 96.12 200 CYS A O 1
ATOM 1559 N N . GLU A 1 201 ? 5.623 8.012 -5.755 1.00 94.25 201 GLU A N 1
ATOM 1560 C CA . GLU A 1 201 ? 5.771 9.338 -5.127 1.00 94.25 201 GLU A CA 1
ATOM 1561 C C . GLU A 1 201 ? 5.008 10.395 -5.941 1.00 94.25 201 GLU A C 1
ATOM 1563 O O . GLU A 1 201 ? 5.168 10.486 -7.162 1.00 94.25 201 GLU A O 1
ATOM 1568 N N . ALA A 1 202 ? 4.182 11.207 -5.279 1.00 94.38 202 ALA A N 1
ATOM 1569 C CA . ALA A 1 202 ? 3.182 12.064 -5.919 1.00 94.38 202 ALA A CA 1
ATOM 1570 C C . ALA A 1 202 ? 3.730 13.393 -6.473 1.00 94.38 202 ALA A C 1
ATOM 1572 O O . ALA A 1 202 ? 3.119 14.457 -6.364 1.00 94.38 202 ALA A O 1
ATOM 1573 N N . GLU A 1 203 ? 4.895 13.336 -7.106 1.00 92.75 203 GLU A N 1
ATOM 1574 C CA . GLU A 1 203 ? 5.474 14.460 -7.839 1.00 92.75 203 GLU A CA 1
ATOM 1575 C C . GLU A 1 203 ? 4.619 14.790 -9.080 1.00 92.75 203 GLU A C 1
ATOM 1577 O O . GLU A 1 203 ? 3.994 13.885 -9.634 1.00 92.75 203 GLU A O 1
ATOM 1582 N N . PRO A 1 204 ? 4.576 16.046 -9.570 1.00 94.81 204 PRO A N 1
ATOM 1583 C CA . PRO A 1 204 ? 3.487 16.513 -10.438 1.00 94.81 204 PRO A CA 1
ATOM 1584 C C . PRO A 1 204 ? 3.177 15.667 -11.684 1.00 94.81 204 PRO A C 1
ATOM 1586 O O . PRO A 1 204 ? 2.004 15.415 -11.960 1.00 94.81 204 PRO A O 1
ATOM 1589 N N . GLU A 1 205 ? 4.183 15.180 -12.426 1.00 95.81 205 GLU A N 1
ATOM 1590 C CA . GLU A 1 205 ? 3.907 14.270 -13.550 1.00 95.81 205 GLU A CA 1
ATOM 1591 C C . GLU A 1 205 ? 3.453 12.885 -13.066 1.00 95.81 205 GLU A C 1
ATOM 1593 O O . GLU A 1 205 ? 2.462 12.365 -13.573 1.00 95.81 205 GLU A O 1
ATOM 1598 N N . ALA A 1 206 ? 4.132 12.297 -12.079 1.00 96.44 206 ALA A N 1
ATOM 1599 C CA . ALA A 1 206 ? 3.812 10.974 -11.544 1.00 96.44 206 ALA A CA 1
ATOM 1600 C C . ALA A 1 206 ? 2.394 10.924 -10.937 1.00 96.44 206 ALA A C 1
ATOM 1602 O O . ALA A 1 206 ? 1.624 10.004 -11.219 1.00 96.44 206 ALA A O 1
ATOM 1603 N N . ALA A 1 207 ? 1.995 11.974 -10.215 1.00 97.75 207 ALA A N 1
ATOM 1604 C CA . ALA A 1 207 ? 0.635 12.159 -9.727 1.00 97.75 207 ALA A CA 1
ATOM 1605 C C . ALA A 1 207 ? -0.381 12.290 -10.874 1.00 97.75 207 ALA A C 1
ATOM 1607 O O . ALA A 1 207 ? -1.408 11.613 -10.868 1.00 97.75 207 ALA A O 1
ATOM 1608 N N . ALA A 1 208 ? -0.086 13.080 -11.913 1.00 98.38 208 ALA A N 1
ATOM 1609 C CA . ALA A 1 208 ? -0.958 13.189 -13.084 1.00 98.38 208 ALA A CA 1
ATOM 1610 C C . ALA A 1 208 ? -1.077 11.862 -13.869 1.00 98.38 208 ALA A C 1
ATOM 1612 O O . ALA A 1 208 ? -2.123 11.584 -14.456 1.00 98.38 208 ALA A O 1
ATOM 1613 N N . ARG A 1 209 ? -0.030 11.023 -13.869 1.00 98.31 209 ARG A N 1
ATOM 1614 C CA . ARG A 1 209 ? -0.048 9.653 -14.422 1.00 98.31 209 ARG A CA 1
ATOM 1615 C C . ARG A 1 209 ? -0.957 8.739 -13.591 1.00 98.31 209 ARG A C 1
ATOM 1617 O O . ARG A 1 209 ? -1.745 7.997 -14.171 1.00 98.31 209 ARG A O 1
ATOM 1624 N N . MET A 1 210 ? -0.886 8.822 -12.259 1.00 98.69 210 MET A N 1
ATOM 1625 C CA . MET A 1 210 ? -1.758 8.072 -11.343 1.00 98.69 210 MET A CA 1
ATOM 1626 C C . MET A 1 210 ? -3.229 8.470 -11.495 1.00 98.69 210 MET A C 1
ATOM 1628 O O . MET A 1 210 ? -4.071 7.595 -11.678 1.00 98.69 210 MET A O 1
ATOM 1632 N N . VAL A 1 211 ? -3.542 9.771 -11.512 1.00 98.69 211 VAL A N 1
ATOM 1633 C CA . VAL A 1 211 ? -4.915 10.267 -11.734 1.00 98.69 211 VAL A CA 1
ATOM 1634 C C . VAL A 1 211 ? -5.482 9.745 -13.056 1.00 98.69 211 VAL A C 1
ATOM 1636 O O . VAL A 1 211 ? -6.596 9.228 -13.068 1.00 98.69 211 VAL A O 1
ATOM 1639 N N . ARG A 1 212 ? -4.704 9.748 -14.149 1.00 98.75 212 ARG A N 1
ATOM 1640 C CA . ARG A 1 212 ? -5.166 9.169 -15.423 1.00 98.75 212 ARG A CA 1
ATOM 1641 C C . ARG A 1 212 ? -5.374 7.655 -15.377 1.00 98.75 212 ARG A C 1
ATOM 1643 O O . ARG A 1 212 ? -6.313 7.185 -16.008 1.00 98.75 212 ARG A O 1
ATOM 1650 N N . LEU A 1 213 ? -4.568 6.883 -14.640 1.00 98.75 213 LEU A N 1
ATOM 1651 C CA . LEU A 1 213 ? -4.850 5.452 -14.431 1.00 98.75 213 LEU A CA 1
ATOM 1652 C C . LEU A 1 213 ? -6.204 5.258 -13.727 1.00 98.75 213 LEU A C 1
ATOM 1654 O O . LEU A 1 213 ? -6.997 4.420 -14.151 1.00 98.75 213 LEU A O 1
ATOM 1658 N N . ILE A 1 214 ? -6.472 6.063 -12.695 1.00 98.69 214 ILE A N 1
ATOM 1659 C CA . ILE A 1 214 ? -7.705 6.026 -11.899 1.00 98.69 214 ILE A CA 1
ATOM 1660 C C . ILE A 1 214 ? -8.929 6.414 -12.747 1.00 98.69 214 ILE A C 1
ATOM 1662 O O . ILE A 1 214 ? -9.938 5.711 -12.717 1.00 98.69 214 ILE A O 1
ATOM 1666 N N . GLU A 1 215 ? -8.831 7.480 -13.548 1.00 98.50 215 GLU A N 1
ATOM 1667 C CA . GLU A 1 215 ? -9.896 7.941 -14.455 1.00 98.50 215 GLU A CA 1
ATOM 1668 C C . GLU A 1 215 ? -10.151 6.976 -15.628 1.00 98.50 215 GLU A C 1
ATOM 1670 O O . GLU A 1 215 ? -11.293 6.824 -16.058 1.00 98.50 215 GLU A O 1
ATOM 1675 N N . LEU A 1 216 ? -9.118 6.289 -16.132 1.00 98.31 216 LEU A N 1
ATOM 1676 C CA . LEU A 1 216 ? -9.248 5.283 -17.197 1.00 98.31 216 LEU A CA 1
ATOM 1677 C C . LEU A 1 216 ? -9.811 3.937 -16.706 1.00 98.31 216 LEU A C 1
ATOM 1679 O O . LEU A 1 216 ? -10.229 3.126 -17.534 1.00 98.31 216 LEU A O 1
ATOM 1683 N N . HIS A 1 217 ? -9.802 3.680 -15.394 1.00 98.38 217 HIS A N 1
ATOM 1684 C CA . HIS A 1 217 ? -10.232 2.416 -14.789 1.00 98.38 217 HIS A CA 1
ATOM 1685 C C . HIS A 1 217 ? -11.095 2.642 -13.527 1.00 98.38 217 HIS A C 1
ATOM 1687 O O . HIS A 1 217 ? -10.705 2.216 -12.439 1.00 98.38 217 HIS A O 1
ATOM 1693 N N . PRO A 1 218 ? -12.291 3.257 -13.644 1.00 98.19 218 PRO A N 1
ATOM 1694 C CA . PRO A 1 218 ? -13.162 3.553 -12.498 1.00 98.19 218 PRO A CA 1
ATOM 1695 C C . PRO A 1 218 ? -13.653 2.301 -11.747 1.00 98.19 218 PRO A C 1
ATOM 1697 O O . PRO A 1 218 ? -13.966 2.383 -10.564 1.00 98.19 218 PRO A O 1
ATOM 1700 N N . GLU A 1 219 ? -13.675 1.138 -12.404 1.00 98.31 219 GLU A N 1
ATOM 1701 C CA . GLU A 1 219 ? -14.027 -0.156 -11.795 1.00 98.31 219 GLU A CA 1
ATOM 1702 C C . GLU A 1 219 ? -12.858 -0.820 -11.036 1.00 98.31 219 GLU A C 1
ATOM 1704 O O . GLU A 1 219 ? -13.068 -1.784 -10.300 1.00 98.31 219 GLU A O 1
ATOM 1709 N N . ALA A 1 220 ? -11.617 -0.346 -11.216 1.00 98.62 220 ALA A N 1
ATOM 1710 C CA . ALA A 1 220 ? -10.440 -0.900 -10.547 1.00 98.62 220 ALA A CA 1
ATOM 1711 C C . ALA A 1 220 ? -10.276 -0.309 -9.142 1.00 98.62 220 ALA A C 1
ATOM 1713 O O . ALA A 1 220 ? -10.370 0.905 -8.952 1.00 98.62 220 ALA A O 1
ATOM 1714 N N . ILE A 1 221 ? -9.983 -1.163 -8.162 1.00 98.75 221 ILE A N 1
ATOM 1715 C CA . ILE A 1 221 ? -9.791 -0.781 -6.761 1.00 98.75 221 ILE A CA 1
ATOM 1716 C C . ILE A 1 221 ? -8.321 -0.404 -6.565 1.00 98.75 221 ILE A C 1
ATOM 1718 O O . ILE A 1 221 ? -7.470 -1.258 -6.312 1.00 98.75 221 ILE A O 1
ATOM 1722 N N . ILE A 1 222 ? -8.014 0.883 -6.701 1.00 98.81 222 ILE A N 1
ATOM 1723 C CA . ILE A 1 222 ? -6.640 1.389 -6.657 1.00 98.81 222 ILE A CA 1
ATOM 1724 C C . ILE A 1 222 ? -6.303 1.829 -5.235 1.00 98.81 222 ILE A C 1
ATOM 1726 O O . ILE A 1 222 ? -6.933 2.737 -4.698 1.00 98.81 222 ILE A O 1
ATOM 1730 N N . VAL A 1 223 ? -5.288 1.206 -4.639 1.00 98.88 223 VAL A N 1
ATOM 1731 C CA . VAL A 1 223 ? -4.712 1.590 -3.348 1.00 98.88 223 VAL A CA 1
ATOM 1732 C C . VAL A 1 223 ? -3.370 2.261 -3.623 1.00 98.88 223 VAL A C 1
ATOM 1734 O O . VAL A 1 223 ? -2.398 1.613 -4.004 1.00 98.88 223 VAL A O 1
ATOM 1737 N N . TRP A 1 224 ? -3.320 3.582 -3.486 1.00 98.69 224 TRP A N 1
ATOM 1738 C CA . TRP A 1 224 ? -2.098 4.353 -3.688 1.00 98.69 224 TRP A CA 1
ATOM 1739 C C . TRP A 1 224 ? -1.345 4.444 -2.359 1.00 98.69 224 TRP A C 1
ATOM 1741 O O . TRP A 1 224 ? -1.810 5.084 -1.412 1.00 98.69 224 TRP A O 1
ATOM 1751 N N . ALA A 1 225 ? -0.203 3.762 -2.288 1.00 97.75 225 ALA A N 1
ATOM 1752 C CA . ALA A 1 225 ? 0.521 3.534 -1.047 1.00 97.75 225 ALA A CA 1
ATOM 1753 C C . ALA A 1 225 ? 1.039 4.824 -0.390 1.00 97.75 225 ALA A C 1
ATOM 1755 O O . ALA A 1 225 ? 1.197 5.864 -1.042 1.00 97.75 225 ALA A O 1
ATOM 1756 N N . HIS A 1 226 ? 1.319 4.737 0.913 1.00 94.81 226 HIS A N 1
ATOM 1757 C CA . HIS A 1 226 ? 1.957 5.796 1.709 1.00 94.81 226 HIS A CA 1
ATOM 1758 C C . HIS A 1 226 ? 1.229 7.149 1.635 1.00 94.81 226 HIS A C 1
ATOM 1760 O O . HIS A 1 226 ? 1.826 8.173 1.304 1.00 94.81 226 HIS A O 1
ATOM 1766 N N . ASN A 1 227 ? -0.072 7.173 1.942 1.00 96.00 227 ASN A N 1
ATOM 1767 C CA . ASN A 1 227 ? -0.902 8.385 1.921 1.00 96.00 227 ASN A CA 1
ATOM 1768 C C . ASN A 1 227 ? -0.944 9.044 0.521 1.00 96.00 227 ASN A C 1
ATOM 1770 O O . ASN A 1 227 ? -0.602 10.217 0.364 1.00 96.00 227 ASN A O 1
ATOM 1774 N N . CYS A 1 228 ? -1.324 8.268 -0.505 1.00 97.56 228 CYS A N 1
ATOM 1775 C CA . CYS A 1 228 ? -1.301 8.659 -1.922 1.00 97.56 228 CYS A CA 1
ATOM 1776 C C . CYS A 1 228 ? 0.044 9.269 -2.353 1.00 97.56 228 CYS A C 1
ATOM 1778 O O . CYS A 1 228 ? 0.109 10.444 -2.731 1.00 97.56 228 CYS A O 1
ATOM 1780 N N . GLY A 1 229 ? 1.131 8.500 -2.254 1.00 94.88 229 GLY A N 1
ATOM 1781 C CA . GLY A 1 229 ? 2.453 8.954 -2.690 1.00 94.88 229 GLY A CA 1
ATOM 1782 C C . GLY A 1 229 ? 2.995 10.113 -1.860 1.00 94.88 229 GLY A C 1
ATOM 1783 O O . GLY A 1 229 ? 3.630 11.014 -2.406 1.00 94.88 229 GLY A O 1
ATOM 1784 N N . ARG A 1 230 ? 2.692 10.110 -0.555 1.00 93.81 230 ARG A N 1
ATOM 1785 C CA . ARG A 1 230 ? 3.104 11.111 0.441 1.00 93.81 230 ARG A CA 1
ATOM 1786 C C . ARG A 1 230 ? 2.541 12.513 0.151 1.00 93.81 230 ARG A C 1
ATOM 1788 O O . ARG A 1 230 ? 3.150 13.514 0.509 1.00 93.81 230 ARG A O 1
ATOM 1795 N N . SER A 1 231 ? 1.363 12.592 -0.472 1.00 95.38 231 SER A N 1
ATOM 1796 C CA . SER A 1 231 ? 0.717 13.850 -0.885 1.00 95.38 231 SER A CA 1
ATOM 1797 C C . SER A 1 231 ? 0.240 14.736 0.272 1.00 95.38 231 SER A C 1
ATOM 1799 O O . SER A 1 231 ? 0.058 14.290 1.405 1.00 95.38 231 SER A O 1
ATOM 1801 N N . SER A 1 232 ? -0.038 16.009 -0.033 1.00 96.19 232 SER A N 1
ATOM 1802 C CA . SER A 1 232 ? -0.638 16.964 0.907 1.00 96.19 232 SER A CA 1
ATOM 1803 C C . SER A 1 232 ? -2.102 16.638 1.228 1.00 96.19 232 SER A C 1
ATOM 1805 O O . SER A 1 232 ? -2.847 16.113 0.396 1.00 96.19 232 SER A O 1
ATOM 1807 N N . ALA A 1 233 ? -2.564 17.025 2.420 1.00 98.44 233 ALA A N 1
ATOM 1808 C CA . ALA A 1 233 ? -3.935 16.754 2.853 1.00 98.44 233 ALA A CA 1
ATOM 1809 C C . ALA A 1 233 ? -5.015 17.387 1.948 1.00 98.44 233 ALA A C 1
ATOM 1811 O O . ALA A 1 233 ? -6.102 16.830 1.785 1.00 98.44 233 ALA A O 1
ATOM 1812 N N . SER A 1 234 ? -4.725 18.542 1.340 1.00 98.38 234 SER A N 1
ATOM 1813 C CA . SER A 1 234 ? -5.617 19.201 0.379 1.00 98.38 234 SER A CA 1
ATOM 1814 C C . SER A 1 234 ? -5.671 18.453 -0.953 1.00 98.38 234 SER A C 1
ATOM 1816 O O . SER A 1 234 ? -6.760 18.256 -1.490 1.00 98.38 234 SER A O 1
ATOM 1818 N N . GLN A 1 235 ? -4.526 17.981 -1.451 1.00 98.44 235 GLN A N 1
ATOM 1819 C CA . GLN A 1 235 ? -4.455 17.273 -2.726 1.00 98.44 235 GLN A CA 1
ATOM 1820 C C . GLN A 1 235 ? -5.131 15.894 -2.657 1.00 98.44 235 GLN A C 1
ATOM 1822 O O . GLN A 1 235 ? -5.874 15.521 -3.566 1.00 98.44 235 GLN A O 1
ATOM 1827 N N . ILE A 1 236 ? -4.962 15.173 -1.542 1.00 98.75 236 ILE A N 1
ATOM 1828 C CA . ILE A 1 236 ? -5.647 13.893 -1.303 1.00 98.75 236 ILE A CA 1
ATOM 1829 C C . ILE A 1 236 ? -7.159 14.107 -1.163 1.00 98.75 236 ILE A C 1
ATOM 1831 O O . ILE A 1 236 ? -7.939 13.340 -1.727 1.00 98.75 236 ILE A O 1
ATOM 1835 N N . ARG A 1 237 ? -7.593 15.171 -0.467 1.00 98.81 237 ARG A N 1
ATOM 1836 C CA . ARG A 1 237 ? -9.016 15.546 -0.380 1.00 98.81 237 ARG A CA 1
ATOM 1837 C C . ARG A 1 237 ? -9.627 15.753 -1.764 1.00 98.81 237 ARG A C 1
ATOM 1839 O O . ARG A 1 237 ? -10.746 15.294 -1.983 1.00 98.81 237 ARG A O 1
ATOM 1846 N N . GLU A 1 238 ? -8.926 16.418 -2.680 1.00 98.62 238 GLU A N 1
ATOM 1847 C CA . GLU A 1 238 ? -9.394 16.600 -4.058 1.00 98.62 238 GLU A CA 1
ATOM 1848 C C . GLU A 1 238 ? -9.602 15.245 -4.755 1.00 98.62 238 GLU A C 1
ATOM 1850 O O . GLU A 1 238 ? -10.711 14.949 -5.208 1.00 98.62 238 GLU A O 1
ATOM 1855 N N . TRP A 1 239 ? -8.581 14.384 -4.778 1.00 98.75 239 TRP A N 1
ATOM 1856 C CA . TRP A 1 239 ? -8.659 13.095 -5.472 1.00 98.75 239 TRP A CA 1
ATOM 1857 C C . TRP A 1 239 ? -9.698 12.148 -4.860 1.00 98.75 239 TRP A C 1
ATOM 1859 O O . TRP A 1 239 ? -10.493 11.561 -5.592 1.00 98.75 239 TRP A O 1
ATOM 1869 N N . LEU A 1 240 ? -9.766 12.032 -3.528 1.00 98.81 240 LEU A N 1
ATOM 1870 C CA . LEU A 1 240 ? -10.767 11.191 -2.861 1.00 98.81 240 LEU A CA 1
ATOM 1871 C C . LEU A 1 240 ? -12.205 11.695 -3.077 1.00 98.81 240 LEU A C 1
ATOM 1873 O O . LEU A 1 240 ? -13.127 10.877 -3.077 1.00 98.81 240 LEU A O 1
ATOM 1877 N N . SER A 1 241 ? -12.400 13.002 -3.292 1.00 98.56 241 SER A N 1
ATOM 1878 C CA . SER A 1 241 ? -13.707 13.584 -3.642 1.00 98.56 241 SER A CA 1
ATOM 1879 C C . SER A 1 241 ? -14.115 13.299 -5.090 1.00 98.56 241 SER A C 1
ATOM 1881 O O . SER A 1 241 ? -15.303 13.166 -5.372 1.00 98.56 24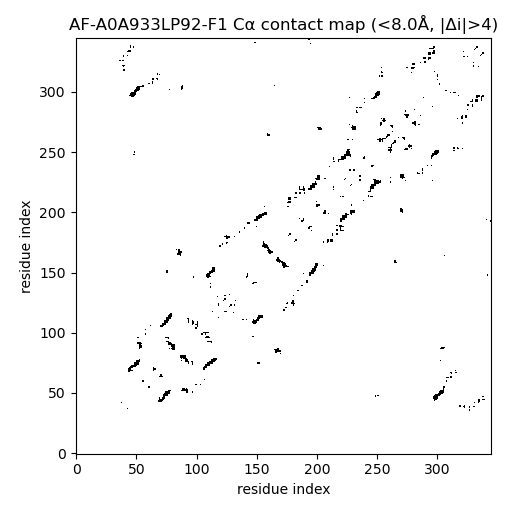1 SER A O 1
ATOM 1883 N N . ARG A 1 242 ? -13.146 13.225 -6.012 1.00 98.44 242 ARG A N 1
ATOM 1884 C CA . ARG A 1 242 ? -13.382 13.061 -7.458 1.00 98.44 242 ARG A CA 1
ATOM 1885 C C . ARG A 1 242 ? -13.439 11.604 -7.919 1.00 98.44 242 ARG A C 1
ATOM 1887 O O . ARG A 1 242 ? -14.150 11.307 -8.873 1.00 98.44 242 ARG A O 1
ATOM 1894 N N . HIS A 1 243 ? -12.704 10.709 -7.262 1.00 98.62 243 HIS A N 1
ATOM 1895 C CA . HIS A 1 243 ? -12.495 9.334 -7.720 1.00 98.62 243 HIS A CA 1
ATOM 1896 C C . HIS A 1 243 ? -12.922 8.335 -6.632 1.00 98.62 243 HIS A C 1
ATOM 1898 O O . HIS A 1 243 ? -12.137 8.068 -5.721 1.00 98.62 243 HIS A O 1
ATOM 1904 N N . PRO A 1 244 ? -14.151 7.780 -6.663 1.00 97.94 244 PRO A N 1
ATOM 1905 C CA . PRO A 1 244 ? -14.658 6.894 -5.604 1.00 97.94 244 PRO A CA 1
ATOM 1906 C C . PRO A 1 244 ? -13.863 5.593 -5.410 1.00 97.94 244 PRO A C 1
ATOM 1908 O O . PRO A 1 244 ? -13.896 5.012 -4.328 1.00 97.94 244 PRO A O 1
ATOM 1911 N N . ASN A 1 245 ? -13.148 5.151 -6.445 1.00 98.38 245 ASN A N 1
ATOM 1912 C CA . ASN A 1 245 ? -12.387 3.903 -6.504 1.00 98.38 245 ASN A CA 1
ATOM 1913 C C . ASN A 1 245 ? -10.939 4.007 -5.984 1.00 98.38 245 ASN A C 1
ATOM 1915 O O . ASN A 1 245 ? -10.270 2.983 -5.841 1.00 98.38 245 ASN A O 1
ATOM 1919 N N . LEU A 1 246 ? -10.466 5.222 -5.680 1.00 98.88 246 LEU A N 1
ATOM 1920 C CA . LEU A 1 246 ? -9.172 5.455 -5.037 1.00 98.88 246 LEU A CA 1
ATOM 1921 C C . LEU A 1 246 ? -9.235 5.156 -3.529 1.00 98.88 246 LEU A C 1
ATOM 1923 O O . LEU A 1 246 ? -10.174 5.550 -2.836 1.00 98.88 246 LEU A O 1
ATOM 1927 N N . TYR A 1 247 ? -8.189 4.543 -3.004 1.00 98.88 247 TYR A N 1
ATOM 1928 C CA . TYR A 1 247 ? -7.910 4.350 -1.587 1.00 98.88 247 TYR A CA 1
ATOM 1929 C C . TYR A 1 247 ? -6.431 4.658 -1.327 1.00 98.88 247 TYR A C 1
ATOM 1931 O O . TYR A 1 247 ? -5.635 4.718 -2.264 1.00 98.88 247 TYR A O 1
ATOM 1939 N N . ALA A 1 248 ? -6.049 4.795 -0.062 1.00 98.69 248 ALA A N 1
ATOM 1940 C CA . ALA A 1 248 ? -4.648 4.815 0.344 1.00 98.69 248 ALA A CA 1
ATOM 1941 C C . ALA A 1 248 ? -4.410 3.829 1.485 1.00 98.69 248 ALA A C 1
ATOM 1943 O O . ALA A 1 248 ? -5.225 3.728 2.401 1.00 98.69 248 ALA A O 1
ATOM 1944 N N . ASP A 1 249 ? -3.274 3.143 1.478 1.00 98.25 249 ASP A N 1
ATOM 1945 C CA . ASP A 1 249 ? -2.684 2.697 2.736 1.00 98.25 249 ASP A CA 1
ATOM 1946 C C . ASP A 1 249 ? -1.776 3.800 3.295 1.00 98.25 249 ASP A C 1
ATOM 1948 O O . ASP A 1 249 ? -1.401 4.751 2.603 1.00 98.25 249 ASP A O 1
ATOM 1952 N N . LEU A 1 250 ? -1.447 3.688 4.575 1.00 96.38 250 LEU A N 1
ATOM 1953 C CA . LEU A 1 250 ? -0.570 4.609 5.283 1.00 96.38 250 LEU A CA 1
ATOM 1954 C C . LEU A 1 250 ? 0.780 3.945 5.623 1.00 96.38 250 LEU A C 1
ATOM 1956 O O . LEU A 1 250 ? 1.361 4.249 6.665 1.00 96.38 250 LEU A O 1
ATOM 1960 N N . GLY A 1 251 ? 1.275 3.046 4.760 1.00 93.19 251 GLY A N 1
ATOM 1961 C CA . GLY A 1 251 ? 2.513 2.282 4.940 1.00 93.19 251 GLY A CA 1
ATOM 1962 C C . GLY A 1 251 ? 3.668 3.128 5.480 1.00 93.19 251 GLY A C 1
ATOM 1963 O O . GLY A 1 251 ? 4.070 4.108 4.854 1.00 93.19 251 GLY A O 1
ATOM 1964 N N . LEU A 1 252 ? 4.173 2.781 6.668 1.00 90.94 252 LEU A N 1
ATOM 1965 C CA . LEU A 1 252 ? 5.273 3.469 7.367 1.00 90.94 252 LEU A CA 1
ATOM 1966 C C . LEU A 1 252 ? 5.066 4.968 7.715 1.00 90.94 252 LEU A C 1
ATOM 1968 O O . LEU A 1 252 ? 5.939 5.563 8.347 1.00 90.94 252 LEU A O 1
ATOM 1972 N N . MET A 1 253 ? 3.903 5.575 7.444 1.00 92.50 253 MET A N 1
ATOM 1973 C CA . MET A 1 253 ? 3.655 7.026 7.617 1.00 92.50 253 MET A CA 1
ATOM 1974 C C . MET A 1 253 ? 3.627 7.530 9.079 1.00 92.50 253 MET A C 1
ATOM 1976 O O . MET A 1 253 ? 3.459 8.727 9.318 1.00 92.50 253 MET A O 1
ATOM 1980 N N . VAL A 1 254 ? 3.800 6.641 10.065 1.00 91.00 254 VAL A N 1
ATOM 1981 C CA . VAL A 1 254 ? 3.959 6.971 11.501 1.00 91.00 254 VAL A CA 1
ATOM 1982 C C . VAL A 1 254 ? 5.403 6.858 12.008 1.00 91.00 254 VAL A C 1
ATOM 1984 O O . VAL A 1 254 ? 5.647 6.980 13.213 1.00 91.00 254 VAL A O 1
ATOM 1987 N N . SER A 1 255 ? 6.365 6.621 11.113 1.00 83.44 255 SER A N 1
ATOM 1988 C CA . SER A 1 255 ? 7.801 6.588 11.419 1.00 83.44 255 SER A CA 1
ATOM 1989 C C . SER A 1 255 ? 8.305 7.907 12.049 1.00 83.44 255 SER A C 1
ATOM 1991 O O . SER A 1 255 ? 7.584 8.905 12.116 1.00 83.44 255 SER A O 1
ATOM 1993 N N . ARG A 1 256 ? 9.537 7.913 12.571 1.00 73.88 256 ARG A N 1
ATOM 1994 C CA . ARG A 1 256 ? 10.192 9.088 13.185 1.00 73.88 256 ARG A CA 1
ATOM 1995 C C . ARG A 1 256 ? 11.502 9.394 12.464 1.00 73.88 256 ARG A C 1
ATOM 1997 O O . ARG A 1 256 ? 12.148 8.469 11.978 1.00 73.88 256 ARG A O 1
ATOM 2004 N N . GLY A 1 257 ? 11.937 10.654 12.485 1.00 58.38 257 GLY A N 1
ATOM 2005 C CA . GLY A 1 257 ? 13.356 11.008 12.404 1.00 58.38 257 GLY A CA 1
ATOM 2006 C C . GLY A 1 257 ? 14.103 10.509 11.167 1.00 58.38 257 GLY A C 1
ATOM 2007 O O . GLY A 1 257 ? 15.164 9.910 11.302 1.00 58.38 257 GLY A O 1
ATOM 2008 N N . GLY A 1 258 ? 13.568 10.753 9.968 1.00 61.69 258 GLY A N 1
ATOM 2009 C CA . GLY A 1 258 ? 14.294 10.514 8.713 1.00 61.69 258 GLY A CA 1
ATOM 2010 C C . GLY A 1 258 ? 14.341 9.063 8.226 1.00 61.69 258 GLY A C 1
ATOM 2011 O O . GLY A 1 258 ? 15.069 8.783 7.281 1.00 61.69 258 GLY A O 1
ATOM 2012 N N . GLY A 1 259 ? 13.572 8.146 8.822 1.00 67.19 259 GLY A N 1
ATOM 2013 C CA . GLY A 1 259 ? 13.328 6.823 8.236 1.00 67.19 259 GLY A CA 1
ATOM 2014 C C . GLY A 1 259 ? 12.322 6.849 7.074 1.00 67.19 259 GLY A C 1
ATOM 2015 O O . GLY A 1 259 ? 11.672 7.866 6.810 1.00 67.19 259 GLY A O 1
ATOM 2016 N N . TYR A 1 260 ? 12.150 5.705 6.404 1.00 66.38 260 TYR A N 1
ATOM 2017 C CA . TYR A 1 260 ? 11.150 5.530 5.341 1.00 66.38 260 TYR A CA 1
ATOM 2018 C C . TYR A 1 260 ? 9.730 5.870 5.814 1.00 66.38 260 TYR A C 1
ATOM 2020 O O . TYR A 1 260 ? 9.407 5.719 6.994 1.00 66.38 260 TYR A O 1
ATOM 2028 N N . GLY A 1 261 ? 8.904 6.379 4.895 1.00 67.56 261 GLY A N 1
ATOM 2029 C CA . GLY A 1 261 ? 7.587 6.943 5.221 1.00 67.56 261 GLY A CA 1
ATOM 2030 C C . GLY A 1 261 ? 7.622 8.388 5.745 1.00 67.56 261 GLY A C 1
ATOM 2031 O O . GLY A 1 261 ? 6.572 8.946 6.048 1.00 67.56 261 GLY A O 1
ATOM 2032 N N . THR A 1 262 ? 8.802 9.017 5.835 1.00 72.56 262 THR A N 1
ATOM 2033 C CA . THR A 1 262 ? 8.947 10.453 6.148 1.00 72.56 262 THR A CA 1
ATOM 2034 C C . THR A 1 262 ? 9.398 11.238 4.904 1.00 72.56 262 THR A C 1
ATOM 2036 O O . THR A 1 262 ? 9.107 10.832 3.782 1.00 72.56 262 THR A O 1
ATOM 2039 N N . TYR A 1 263 ? 10.144 12.340 5.055 1.00 73.19 263 TYR A N 1
ATOM 2040 C CA . TYR A 1 263 ? 10.804 13.057 3.950 1.00 73.19 263 TYR A CA 1
ATOM 2041 C C . TYR A 1 263 ? 12.017 12.290 3.360 1.00 73.19 263 TYR A C 1
ATOM 2043 O O . TYR A 1 263 ? 12.994 12.898 2.919 1.00 73.19 263 TYR A O 1
ATOM 2051 N N . TRP A 1 264 ? 11.998 10.961 3.413 1.00 72.88 264 TRP A N 1
ATOM 2052 C CA . TRP A 1 264 ? 13.099 10.067 3.068 1.00 72.88 264 TRP A CA 1
ATOM 2053 C C . TRP A 1 264 ? 12.514 8.864 2.321 1.00 72.88 264 TRP A C 1
ATOM 2055 O O . TRP A 1 264 ? 11.473 8.354 2.751 1.00 72.88 264 TRP A O 1
ATOM 2065 N N . PRO A 1 265 ? 13.134 8.400 1.221 1.00 71.25 265 PRO A N 1
ATOM 2066 C CA . PRO A 1 265 ? 14.524 8.619 0.782 1.00 71.25 265 PRO A CA 1
ATOM 2067 C C . PRO A 1 265 ? 14.876 10.010 0.243 1.00 71.25 265 PRO A C 1
ATOM 2069 O O . PRO A 1 265 ? 16.027 10.427 0.357 1.00 71.25 265 PRO A O 1
ATOM 2072 N N . ARG A 1 266 ? 13.915 10.755 -0.317 1.00 83.56 266 ARG A N 1
ATOM 2073 C CA . ARG A 1 266 ? 14.185 12.042 -0.978 1.00 83.56 266 ARG A CA 1
ATOM 2074 C C . ARG A 1 266 ? 13.209 13.126 -0.534 1.00 83.56 266 ARG A C 1
ATOM 2076 O O . ARG A 1 266 ? 12.064 13.128 -0.961 1.00 83.56 266 ARG A O 1
ATOM 2083 N N . ARG A 1 267 ? 13.669 14.121 0.230 1.00 84.88 267 ARG A N 1
ATOM 2084 C CA . ARG A 1 267 ? 12.826 15.277 0.574 1.00 84.88 267 ARG A CA 1
ATOM 2085 C C . ARG A 1 267 ? 12.532 16.121 -0.666 1.00 84.88 267 ARG A C 1
ATOM 2087 O O . ARG A 1 267 ? 13.451 16.698 -1.244 1.00 84.88 267 ARG A O 1
ATOM 2094 N N . THR A 1 268 ? 11.258 16.262 -1.022 1.00 87.75 268 THR A N 1
ATOM 2095 C CA . THR A 1 268 ? 10.800 17.179 -2.077 1.00 87.75 268 THR A CA 1
ATOM 2096 C C . THR A 1 268 ? 9.632 18.049 -1.583 1.00 87.75 268 THR A C 1
ATOM 2098 O O . THR A 1 268 ? 8.942 17.651 -0.644 1.00 87.75 268 THR A O 1
ATOM 2101 N N . PRO A 1 269 ? 9.379 19.225 -2.194 1.00 90.62 269 PRO A N 1
ATOM 2102 C CA . PRO A 1 269 ? 8.208 20.068 -1.909 1.00 90.62 269 PRO A CA 1
ATOM 2103 C C . PRO A 1 269 ? 6.822 19.419 -2.075 1.00 90.62 269 PRO A C 1
ATOM 2105 O O . PRO A 1 269 ? 5.835 20.054 -1.717 1.00 90.62 269 PRO A O 1
ATOM 2108 N N . TRP A 1 270 ? 6.740 18.207 -2.635 1.00 91.12 270 TRP A N 1
ATOM 2109 C CA . TRP A 1 270 ? 5.488 17.477 -2.884 1.00 91.12 270 TRP A CA 1
ATOM 2110 C C . TRP A 1 270 ? 5.268 16.309 -1.912 1.00 91.12 270 TRP A C 1
ATOM 2112 O O . TRP A 1 270 ? 4.200 15.704 -1.928 1.00 91.12 270 TRP A O 1
ATOM 2122 N N . MET A 1 271 ? 6.252 16.013 -1.053 1.00 89.25 271 MET A N 1
ATOM 2123 C CA . MET A 1 271 ? 6.119 15.037 0.028 1.00 89.25 271 MET A CA 1
ATOM 2124 C C . MET A 1 271 ? 5.732 15.718 1.340 1.00 89.25 271 MET A C 1
ATOM 2126 O O . MET A 1 271 ? 6.338 16.710 1.745 1.00 89.25 271 MET A O 1
ATOM 2130 N N . HIS A 1 272 ? 4.765 15.134 2.037 1.00 91.88 272 HIS A N 1
ATOM 2131 C CA . HIS A 1 272 ? 4.199 15.610 3.290 1.00 91.88 272 HIS A CA 1
ATOM 2132 C C . HIS A 1 272 ? 4.151 14.474 4.317 1.00 91.88 272 HIS A C 1
ATOM 2134 O O . HIS A 1 272 ? 3.934 13.309 3.982 1.00 91.88 272 HIS A O 1
ATOM 2140 N N . LEU A 1 273 ? 4.345 14.822 5.589 1.00 92.12 273 LEU A N 1
ATOM 2141 C CA . LEU A 1 273 ? 4.192 13.882 6.697 1.00 92.12 273 LEU A CA 1
ATOM 2142 C C . LEU A 1 273 ? 2.712 13.709 7.065 1.00 92.12 273 LEU A C 1
ATOM 2144 O O . LEU A 1 273 ? 1.886 14.570 6.771 1.00 92.12 273 LEU A O 1
ATOM 2148 N N . VAL A 1 274 ? 2.398 12.624 7.776 1.00 93.94 274 VAL A N 1
ATOM 2149 C CA . VAL A 1 274 ? 1.110 12.462 8.476 1.00 93.94 274 VAL A CA 1
ATOM 2150 C C . VAL A 1 274 ? 1.216 12.910 9.939 1.00 93.94 274 VAL A C 1
ATOM 2152 O O . VAL A 1 274 ? 0.301 13.544 10.464 1.00 93.94 274 VAL A O 1
ATOM 2155 N N . VAL A 1 275 ? 2.348 12.629 10.589 1.00 92.94 275 VAL A N 1
ATOM 2156 C CA . VAL A 1 275 ? 2.637 12.996 11.985 1.00 92.94 275 VAL A CA 1
ATOM 2157 C C . VAL A 1 275 ? 3.917 13.824 12.091 1.00 92.94 275 VAL A C 1
ATOM 2159 O O . VAL A 1 275 ? 4.808 13.717 11.250 1.00 92.94 275 VAL A O 1
ATOM 2162 N N . THR A 1 276 ? 4.038 14.617 13.150 1.00 90.12 276 THR A N 1
ATOM 2163 C CA . THR A 1 276 ? 5.304 15.233 13.574 1.00 90.12 276 THR A CA 1
ATOM 2164 C C . THR A 1 276 ? 6.244 14.210 14.228 1.00 90.12 276 THR A C 1
ATOM 2166 O O . THR A 1 276 ? 5.849 13.091 14.571 1.00 90.12 276 THR A O 1
ATOM 2169 N N . ASP A 1 277 ? 7.512 14.586 14.431 1.00 84.94 277 ASP A N 1
ATOM 2170 C CA . ASP A 1 277 ? 8.545 13.696 14.983 1.00 84.94 277 ASP A CA 1
ATOM 2171 C C . ASP A 1 277 ? 8.267 13.194 16.409 1.00 84.94 277 ASP A C 1
ATOM 2173 O O . ASP A 1 277 ? 8.828 12.181 16.812 1.00 84.94 277 ASP A O 1
ATOM 2177 N N . ASP A 1 278 ? 7.409 13.839 17.197 1.00 87.69 278 ASP A N 1
ATOM 2178 C CA . ASP A 1 278 ? 6.910 13.318 18.479 1.00 87.69 278 ASP A CA 1
ATOM 2179 C C . ASP A 1 278 ? 5.786 12.278 18.295 1.00 87.69 278 ASP A C 1
ATOM 2181 O O . ASP A 1 278 ? 5.669 11.347 19.088 1.00 87.69 278 ASP A O 1
ATOM 2185 N N . GLY A 1 279 ? 5.036 12.335 17.191 1.00 89.38 279 GLY A N 1
ATOM 2186 C CA . GLY A 1 279 ? 3.851 11.520 16.905 1.00 89.38 279 GLY A CA 1
ATOM 2187 C C . GLY A 1 279 ? 2.522 12.271 16.973 1.00 89.38 279 GLY A C 1
ATOM 2188 O O . GLY A 1 279 ? 1.477 11.634 16.827 1.00 89.38 279 GLY A O 1
ATOM 2189 N N . THR A 1 280 ? 2.533 13.591 17.170 1.00 93.50 280 THR A N 1
ATOM 2190 C CA . THR A 1 280 ? 1.313 14.398 17.061 1.00 93.50 280 THR A CA 1
ATOM 2191 C C . THR A 1 280 ? 0.801 14.364 15.611 1.00 93.50 280 THR A C 1
ATOM 2193 O O . THR A 1 280 ? 1.554 14.539 14.653 1.00 93.50 280 THR A O 1
ATOM 2196 N N . LEU A 1 281 ? -0.485 14.064 15.431 1.00 95.69 281 LEU A N 1
ATOM 2197 C CA . LEU A 1 281 ? -1.146 13.975 14.129 1.00 95.69 281 LEU A CA 1
ATOM 2198 C C . LEU A 1 281 ? -1.381 15.386 13.583 1.00 95.69 281 LEU A C 1
ATOM 2200 O O . LEU A 1 281 ? -2.005 16.213 14.252 1.00 95.69 281 LEU A O 1
ATOM 2204 N N . LEU A 1 282 ? -0.900 15.660 12.367 1.00 96.75 282 LEU A N 1
ATOM 2205 C CA . LEU A 1 282 ? -0.998 16.994 11.774 1.00 96.75 282 LEU A CA 1
ATOM 2206 C C . LEU A 1 282 ? -2.475 17.410 11.593 1.00 96.75 282 LEU A C 1
ATOM 2208 O O . LEU A 1 282 ? -3.269 16.595 11.108 1.00 96.75 282 LEU A O 1
ATOM 2212 N N . PRO A 1 283 ? -2.886 18.640 11.972 1.00 98.38 283 PRO A N 1
ATOM 2213 C CA . PRO A 1 283 ? -4.299 19.037 11.997 1.00 98.38 283 PRO A CA 1
ATOM 2214 C C . PRO A 1 283 ? -5.029 18.873 10.658 1.00 98.38 283 PRO A C 1
ATOM 2216 O O . PRO A 1 283 ? -6.187 18.456 10.626 1.00 98.38 283 PRO A O 1
ATOM 2219 N N . GLU A 1 284 ? -4.352 19.155 9.548 1.00 98.31 284 GLU A N 1
ATOM 2220 C CA . GLU A 1 284 ? -4.868 18.997 8.191 1.00 98.31 284 GLU A CA 1
ATOM 2221 C C . GLU A 1 284 ? -5.036 17.523 7.792 1.00 98.31 284 GLU A C 1
ATOM 2223 O O . GLU A 1 284 ? -6.019 17.175 7.135 1.00 98.31 284 GLU A O 1
ATOM 2228 N N . MET A 1 285 ? -4.143 16.641 8.255 1.00 98.31 285 MET A N 1
ATOM 2229 C CA . MET A 1 285 ? -4.231 15.191 8.045 1.00 98.31 285 MET A CA 1
ATOM 2230 C C . MET A 1 285 ? -5.316 14.567 8.925 1.00 98.31 285 MET A C 1
ATOM 2232 O O . MET A 1 285 ? -6.096 13.748 8.444 1.00 98.31 285 MET A O 1
ATOM 2236 N N . LYS A 1 286 ? -5.481 15.036 10.169 1.00 98.69 286 LYS A N 1
ATOM 2237 C CA . LYS A 1 286 ? -6.663 14.715 10.981 1.00 98.69 286 LYS A CA 1
ATOM 2238 C C . LYS A 1 286 ? -7.951 15.127 10.263 1.00 98.69 286 LYS A C 1
ATOM 2240 O O . LYS A 1 286 ? -8.849 14.307 10.104 1.00 98.69 286 LYS A O 1
ATOM 2245 N N . ALA A 1 287 ? -8.039 16.367 9.781 1.00 98.81 287 ALA A N 1
ATOM 2246 C CA . ALA A 1 287 ? -9.223 16.860 9.075 1.00 98.81 287 ALA A CA 1
ATOM 2247 C C . ALA A 1 287 ? -9.508 16.103 7.761 1.00 98.81 287 ALA A C 1
ATOM 2249 O O . ALA A 1 287 ? -10.664 16.015 7.343 1.00 98.81 287 ALA A O 1
ATOM 2250 N N . LEU A 1 288 ? -8.482 15.555 7.100 1.00 98.88 288 LEU A N 1
ATOM 2251 C CA . LEU A 1 288 ? -8.620 14.628 5.974 1.00 98.88 288 LEU A CA 1
ATOM 2252 C C . LEU A 1 288 ? -9.195 13.276 6.426 1.00 98.88 288 LEU A C 1
ATOM 2254 O O . LEU A 1 288 ? -10.216 12.849 5.890 1.00 98.88 288 LEU A O 1
ATOM 2258 N N . PHE A 1 289 ? -8.575 12.623 7.411 1.00 98.81 289 PHE A N 1
ATOM 2259 C CA . PHE A 1 289 ? -8.973 11.291 7.874 1.00 98.81 289 PHE A CA 1
ATOM 2260 C C . PHE A 1 289 ? -10.396 11.271 8.444 1.00 98.81 289 PHE A C 1
ATOM 2262 O O . PHE A 1 289 ? -11.169 10.385 8.100 1.00 98.81 289 PHE A O 1
ATOM 2269 N N . GLU A 1 290 ? -10.787 12.278 9.229 1.00 98.81 290 GLU A N 1
ATOM 2270 C CA . GLU A 1 290 ? -12.150 12.402 9.776 1.00 98.81 290 GLU A CA 1
ATOM 2271 C C . GLU A 1 290 ? -13.204 12.696 8.685 1.00 98.81 290 GLU A C 1
ATOM 2273 O O . GLU A 1 290 ? -14.384 12.415 8.876 1.00 98.81 290 GLU A O 1
ATOM 2278 N N . ALA A 1 291 ? -12.800 13.244 7.529 1.00 98.81 291 ALA A N 1
ATOM 2279 C CA . ALA A 1 291 ? -13.698 13.527 6.403 1.00 98.81 291 ALA A CA 1
ATOM 2280 C C . ALA A 1 291 ? -13.821 12.363 5.402 1.00 98.81 291 ALA A C 1
ATOM 2282 O O . ALA A 1 291 ? -14.828 12.264 4.704 1.00 98.81 291 ALA A O 1
ATOM 2283 N N . PHE A 1 292 ? -12.819 11.482 5.330 1.00 98.81 292 PHE A N 1
ATOM 2284 C CA . PHE A 1 292 ? -12.815 10.296 4.466 1.00 98.81 292 PHE A CA 1
ATOM 2285 C C . PHE A 1 292 ? -12.437 9.023 5.251 1.00 98.81 292 PHE A C 1
ATOM 2287 O O . PHE A 1 292 ? -11.559 8.273 4.813 1.00 98.81 292 PHE A O 1
ATOM 2294 N N . PRO A 1 293 ? -13.098 8.727 6.389 1.00 98.50 293 PRO A N 1
ATOM 2295 C CA . PRO A 1 293 ? -12.655 7.695 7.333 1.00 98.50 293 PRO A CA 1
ATOM 2296 C C . PRO A 1 293 ? -12.674 6.283 6.745 1.00 98.50 293 PRO A C 1
ATOM 2298 O O . PRO A 1 293 ? -12.056 5.379 7.291 1.00 98.50 293 PRO A O 1
ATOM 2301 N N . GLU A 1 294 ? -13.361 6.082 5.620 1.00 98.56 294 GLU A N 1
ATOM 2302 C CA . GLU A 1 294 ? -13.497 4.804 4.918 1.00 98.56 294 GLU A CA 1
ATOM 2303 C C . GLU A 1 294 ? -12.475 4.564 3.795 1.00 98.56 294 GLU A C 1
ATOM 2305 O O . GLU A 1 294 ? -12.530 3.523 3.138 1.00 98.56 294 GLU A O 1
ATOM 2310 N N . ARG A 1 295 ? -11.578 5.525 3.536 1.00 98.69 295 ARG A N 1
ATOM 2311 C CA . ARG A 1 295 ? -10.685 5.532 2.360 1.00 98.69 295 ARG A CA 1
ATOM 2312 C C . ARG A 1 295 ? -9.223 5.192 2.672 1.00 98.69 295 ARG A C 1
ATOM 2314 O O . ARG A 1 295 ? -8.424 5.106 1.742 1.00 98.69 295 ARG A O 1
ATOM 2321 N N . PHE A 1 296 ? -8.898 4.977 3.949 1.00 98.81 296 PHE A N 1
ATOM 2322 C CA . PHE A 1 296 ? -7.539 4.728 4.436 1.00 98.81 296 PHE A CA 1
ATOM 2323 C C . PHE A 1 296 ? -7.388 3.353 5.101 1.00 98.81 296 PHE A C 1
ATOM 2325 O O . PHE A 1 296 ? -8.289 2.907 5.818 1.00 98.81 296 PHE A O 1
ATOM 2332 N N . PHE A 1 297 ? -6.225 2.727 4.918 1.00 98.62 297 PHE A N 1
ATOM 2333 C CA . PHE A 1 297 ? -5.806 1.496 5.595 1.00 98.62 297 PHE A CA 1
ATOM 2334 C C . PHE A 1 297 ? -4.507 1.709 6.389 1.00 98.62 297 PHE A C 1
ATOM 2336 O O . PHE A 1 297 ? -3.620 2.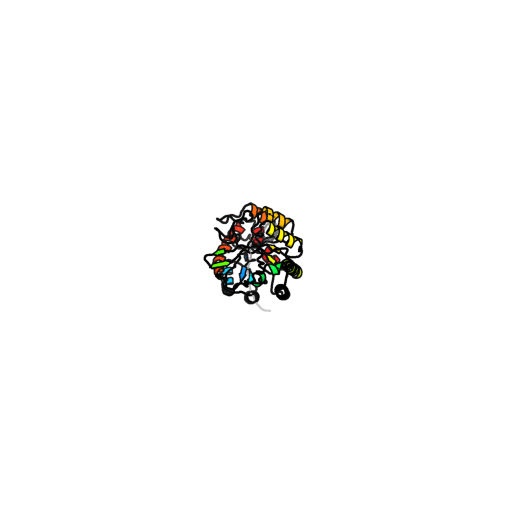448 5.962 1.00 98.62 297 PHE A O 1
ATOM 2343 N N . LEU A 1 298 ? -4.371 1.034 7.529 1.00 97.56 298 LEU A N 1
ATOM 2344 C CA . LEU A 1 298 ? -3.121 0.944 8.288 1.00 97.56 298 LEU A CA 1
ATOM 2345 C C . LEU A 1 298 ? -2.111 0.023 7.574 1.00 97.56 298 LEU A C 1
ATOM 2347 O O . LEU A 1 298 ? -2.508 -0.990 7.004 1.00 97.56 298 LEU A O 1
ATOM 2351 N N . GLY A 1 299 ? -0.812 0.343 7.626 1.00 94.88 299 GLY A N 1
ATOM 2352 C CA . GLY A 1 299 ? 0.245 -0.503 7.054 1.00 94.88 299 GLY A CA 1
ATOM 2353 C C . GLY A 1 299 ? 1.617 -0.290 7.704 1.00 94.88 299 GLY A C 1
ATOM 2354 O O . GLY A 1 299 ? 1.995 0.846 7.992 1.00 94.88 299 GLY A O 1
ATOM 2355 N N . ASN A 1 300 ? 2.383 -1.357 7.942 1.00 92.06 300 ASN A N 1
ATOM 2356 C CA . ASN A 1 300 ? 3.726 -1.272 8.540 1.00 92.06 300 ASN A CA 1
ATOM 2357 C C . ASN A 1 300 ? 4.885 -1.343 7.540 1.00 92.06 300 ASN A C 1
ATOM 2359 O O . ASN A 1 300 ? 6.018 -1.135 7.972 1.00 92.06 300 ASN A O 1
ATOM 2363 N N . ASP A 1 301 ? 4.614 -1.660 6.271 1.00 91.44 301 ASP A N 1
ATOM 2364 C CA . ASP A 1 301 ? 5.565 -1.707 5.154 1.00 91.44 301 ASP A CA 1
ATOM 2365 C C . ASP A 1 301 ? 6.880 -2.428 5.522 1.00 91.44 301 ASP A C 1
ATOM 2367 O O . ASP A 1 301 ? 7.945 -1.860 5.788 1.00 91.44 301 ASP A O 1
ATOM 2371 N N . ARG A 1 302 ? 6.767 -3.754 5.644 1.00 87.25 302 ARG A N 1
ATOM 2372 C CA . ARG A 1 302 ? 7.869 -4.634 6.052 1.00 87.25 302 ARG A CA 1
ATOM 2373 C C . ARG A 1 302 ? 8.643 -5.177 4.865 1.00 87.25 302 ARG A C 1
ATOM 2375 O O . ARG A 1 302 ? 8.569 -6.362 4.567 1.00 87.25 302 ARG A O 1
ATOM 2382 N N . ALA A 1 303 ? 9.423 -4.301 4.236 1.00 78.56 303 ALA A N 1
ATOM 2383 C CA . ALA A 1 303 ? 10.279 -4.615 3.091 1.00 78.56 303 ALA A CA 1
ATOM 2384 C C . ALA A 1 303 ? 11.400 -5.656 3.352 1.00 78.56 303 ALA A C 1
ATOM 2386 O O . ALA A 1 303 ? 11.869 -6.262 2.394 1.00 78.56 303 ALA A O 1
ATOM 2387 N N . HIS A 1 304 ? 11.791 -5.945 4.607 1.00 82.12 304 HIS A N 1
ATOM 2388 C CA . HIS A 1 304 ? 12.846 -6.932 4.935 1.00 82.12 304 HIS A CA 1
ATOM 2389 C C . HIS A 1 304 ? 12.462 -7.856 6.102 1.00 82.12 304 HIS A C 1
ATOM 2391 O O . HIS A 1 304 ? 11.824 -7.402 7.057 1.00 82.12 304 HIS A O 1
ATOM 2397 N N . ALA A 1 305 ? 12.948 -9.105 6.099 1.00 84.56 305 ALA A N 1
ATOM 2398 C CA . ALA A 1 305 ? 12.704 -10.087 7.165 1.00 84.56 305 ALA A CA 1
ATOM 2399 C C . ALA A 1 305 ? 13.192 -9.569 8.527 1.00 84.56 305 ALA A C 1
ATOM 2401 O O . ALA A 1 305 ? 12.456 -9.552 9.513 1.00 84.56 305 ALA A O 1
ATOM 2402 N N . ARG A 1 306 ? 14.420 -9.045 8.567 1.00 85.25 306 ARG A N 1
ATOM 2403 C CA . ARG A 1 306 ? 15.011 -8.445 9.775 1.00 85.25 306 ARG A CA 1
ATOM 2404 C C . ARG A 1 306 ? 14.257 -7.204 10.283 1.00 85.25 306 ARG A C 1
ATOM 2406 O O . ARG A 1 306 ? 14.269 -6.932 11.480 1.00 85.25 306 ARG A O 1
ATOM 2413 N N . ALA A 1 307 ? 13.558 -6.469 9.410 1.00 85.31 307 ALA A N 1
ATOM 2414 C CA . ALA A 1 307 ? 12.843 -5.242 9.780 1.00 85.31 307 ALA A CA 1
ATOM 2415 C C . ALA A 1 307 ? 11.556 -5.501 10.590 1.00 85.31 307 ALA A C 1
ATOM 2417 O O . ALA A 1 307 ? 11.004 -4.567 11.181 1.00 85.31 307 ALA A O 1
ATOM 2418 N N . TRP A 1 308 ? 11.097 -6.755 10.681 1.00 90.31 308 TRP A N 1
ATOM 2419 C CA . TRP A 1 308 ? 9.986 -7.152 11.550 1.00 90.31 308 TRP A CA 1
ATOM 2420 C C . TRP A 1 308 ? 10.265 -6.923 13.042 1.00 90.31 308 TRP A C 1
ATOM 2422 O O . TRP A 1 308 ? 9.316 -6.736 13.803 1.00 90.31 308 TRP A O 1
ATOM 2432 N N . ILE A 1 309 ? 11.534 -6.803 13.465 1.00 90.19 309 ILE A N 1
ATOM 2433 C CA . ILE A 1 309 ? 11.887 -6.426 14.846 1.00 90.19 309 ILE A CA 1
ATOM 2434 C C . ILE A 1 309 ? 11.237 -5.101 15.286 1.00 90.19 309 ILE A C 1
ATOM 2436 O O . ILE A 1 309 ? 10.835 -4.952 16.439 1.00 90.19 309 ILE A O 1
ATOM 2440 N N . TYR A 1 310 ? 11.030 -4.173 14.346 1.00 89.38 310 TYR A N 1
ATOM 2441 C CA . TYR A 1 310 ? 10.416 -2.866 14.583 1.00 89.38 310 TYR A CA 1
ATOM 2442 C C . TYR A 1 310 ? 8.873 -2.878 14.548 1.00 89.38 310 TYR A C 1
ATOM 2444 O O . TYR A 1 310 ? 8.246 -1.818 14.645 1.00 89.38 310 TYR A O 1
ATOM 2452 N N . 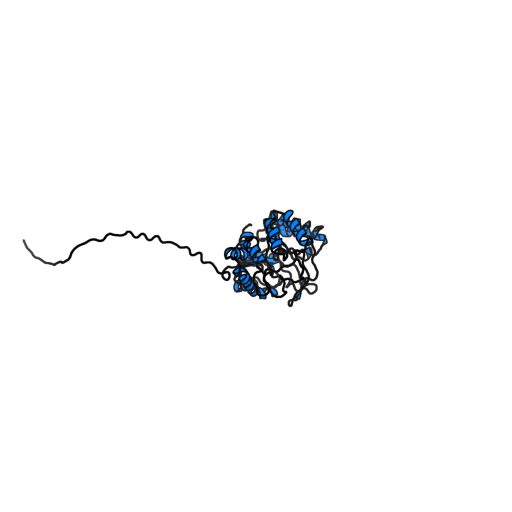HIS A 1 311 ? 8.235 -4.044 14.393 1.00 92.25 311 HIS A N 1
ATOM 2453 C CA . HIS A 1 311 ? 6.775 -4.184 14.297 1.00 92.25 311 HIS A CA 1
ATOM 2454 C C . HIS A 1 311 ? 6.002 -3.742 15.558 1.00 92.25 311 HIS A C 1
ATOM 2456 O O . HIS A 1 311 ? 5.033 -2.990 15.401 1.00 92.25 311 HIS A O 1
ATOM 2462 N N . PRO A 1 312 ? 6.416 -4.089 16.797 1.00 92.12 312 PRO A N 1
ATOM 2463 C CA . PRO A 1 312 ? 5.745 -3.601 18.005 1.00 92.12 312 PRO A CA 1
ATOM 2464 C C . PRO A 1 312 ? 5.839 -2.078 18.135 1.00 92.12 312 PRO A C 1
ATOM 2466 O O . PRO A 1 312 ? 4.831 -1.418 18.370 1.00 92.12 312 PRO A O 1
ATOM 2469 N N . TYR A 1 313 ? 7.017 -1.514 17.857 1.00 91.75 313 TYR A N 1
ATOM 2470 C CA . TYR A 1 313 ? 7.263 -0.072 17.896 1.00 91.75 313 TYR A CA 1
ATOM 2471 C C . TYR A 1 313 ? 6.356 0.715 16.932 1.00 91.75 313 TYR A C 1
ATOM 2473 O O . TYR A 1 313 ? 5.710 1.676 17.351 1.00 91.75 313 TYR A O 1
ATOM 2481 N N . LEU A 1 314 ? 6.221 0.301 15.662 1.00 91.50 314 LEU A N 1
ATOM 2482 C CA . LEU A 1 314 ? 5.255 0.970 14.774 1.00 91.50 314 LEU A CA 1
ATOM 2483 C C . LEU A 1 314 ? 3.806 0.752 15.223 1.00 91.50 314 LEU A C 1
ATOM 2485 O O . LEU A 1 314 ? 2.993 1.654 15.067 1.00 91.50 314 LEU A O 1
ATOM 2489 N N . SER A 1 315 ? 3.473 -0.387 15.831 1.00 92.88 315 SER A N 1
ATOM 2490 C CA . SER A 1 315 ? 2.119 -0.638 16.345 1.00 92.88 315 SER A CA 1
ATOM 2491 C C . SER A 1 315 ? 1.757 0.271 17.533 1.00 92.88 315 SER A C 1
ATOM 2493 O O . SER A 1 315 ? 0.600 0.664 17.683 1.00 92.88 315 SER A O 1
ATOM 2495 N N . GLU A 1 316 ? 2.732 0.675 18.350 1.00 92.56 316 GLU A N 1
ATOM 2496 C CA . GLU A 1 316 ? 2.567 1.732 19.360 1.00 92.56 316 GLU A CA 1
ATOM 2497 C C . GLU A 1 316 ? 2.413 3.119 18.718 1.00 92.56 316 GLU A C 1
ATOM 2499 O O . GLU A 1 316 ? 1.524 3.883 19.103 1.00 92.56 316 GLU A O 1
ATOM 2504 N N . ARG A 1 317 ? 3.208 3.430 17.684 1.00 92.56 317 ARG A N 1
ATOM 2505 C CA . ARG A 1 317 ? 3.075 4.671 16.895 1.00 92.56 317 ARG A CA 1
ATOM 2506 C C . ARG A 1 317 ? 1.703 4.775 16.214 1.00 92.56 317 ARG A C 1
ATOM 2508 O O . ARG A 1 317 ? 1.097 5.845 16.230 1.00 92.56 317 ARG A O 1
ATOM 2515 N N . TRP A 1 318 ? 1.170 3.665 15.702 1.00 94.62 318 TRP A N 1
ATOM 2516 C CA . TRP A 1 318 ? -0.196 3.574 15.186 1.00 94.62 318 TRP A CA 1
ATOM 2517 C C . TRP A 1 318 ? -1.232 3.860 16.269 1.00 94.62 318 TRP A C 1
ATOM 2519 O O . TRP A 1 318 ? -2.116 4.681 16.044 1.00 94.62 318 TRP A O 1
ATOM 2529 N N . ARG A 1 319 ? -1.109 3.269 17.465 1.00 94.88 319 ARG A N 1
ATOM 2530 C CA . ARG A 1 319 ? -2.010 3.572 18.594 1.00 94.88 319 ARG A CA 1
ATOM 2531 C C . ARG A 1 319 ? -1.999 5.051 18.979 1.00 94.88 319 ARG A C 1
ATOM 2533 O O . ARG A 1 319 ? -3.067 5.584 19.266 1.00 94.88 319 ARG A O 1
ATOM 2540 N N . LEU A 1 320 ? -0.838 5.709 18.932 1.00 94.50 320 LEU A N 1
ATOM 2541 C CA . LEU A 1 320 ? -0.711 7.147 19.191 1.00 94.50 320 LEU A CA 1
ATOM 2542 C C . LEU A 1 320 ? -1.403 8.003 18.115 1.00 94.50 320 LEU A C 1
ATOM 2544 O O . LEU A 1 320 ? -2.081 8.969 18.458 1.00 94.50 320 LEU A O 1
ATOM 2548 N N . LEU A 1 321 ? -1.294 7.654 16.828 1.00 95.44 321 LEU A N 1
ATOM 2549 C CA . LEU A 1 321 ? -2.068 8.317 15.766 1.00 95.44 321 LEU A CA 1
ATOM 2550 C C . LEU A 1 321 ? -3.575 8.093 15.966 1.00 95.44 321 LEU A C 1
ATOM 2552 O O . LEU A 1 321 ? -4.364 9.037 15.940 1.00 95.44 321 LEU A O 1
ATOM 2556 N N . LEU A 1 322 ? -3.977 6.844 16.206 1.00 96.88 322 LEU A N 1
ATOM 2557 C CA . LEU A 1 322 ? -5.377 6.436 16.326 1.00 96.88 322 LEU A CA 1
ATOM 2558 C C . LEU A 1 322 ? -6.067 7.032 17.561 1.00 96.88 322 LEU A C 1
ATOM 2560 O O . LEU A 1 322 ? -7.256 7.331 17.499 1.00 96.88 322 LEU A O 1
ATOM 2564 N N . SER A 1 323 ? -5.345 7.276 18.662 1.00 96.19 323 SER A N 1
ATOM 2565 C CA . SER A 1 323 ? -5.897 7.945 19.850 1.00 96.19 323 SER A CA 1
ATOM 2566 C C . SER A 1 323 ? -6.174 9.440 19.654 1.00 96.19 323 SER A C 1
ATOM 2568 O O . SER A 1 323 ? -6.845 10.044 20.486 1.00 96.19 323 SER A O 1
ATOM 2570 N N . GLN A 1 324 ? -5.653 10.046 18.583 1.00 97.38 324 GLN A N 1
ATOM 2571 C CA . GLN A 1 324 ? -5.873 11.457 18.248 1.00 97.38 324 GLN A CA 1
ATOM 2572 C C . GLN A 1 324 ? -7.067 11.666 17.303 1.00 97.38 324 GLN A C 1
ATOM 2574 O O . GLN A 1 324 ? -7.461 12.811 17.069 1.00 97.38 324 GLN A O 1
ATOM 2579 N N . LEU A 1 325 ? -7.658 10.589 16.782 1.00 97.88 325 LEU A N 1
ATOM 2580 C CA . LEU A 1 325 ? -8.849 10.586 15.928 1.00 97.88 325 LEU A CA 1
ATOM 2581 C C . LEU A 1 325 ? -10.128 10.354 16.747 1.00 97.88 325 LEU A C 1
ATOM 2583 O O . LEU A 1 325 ? -10.082 9.913 17.897 1.00 97.88 325 LEU A O 1
ATOM 2587 N N . SER A 1 326 ? -11.289 10.626 16.152 1.00 97.19 326 SER A N 1
ATOM 2588 C CA . SER A 1 326 ? -12.569 10.200 16.714 1.00 97.19 326 SER A CA 1
ATOM 2589 C C . SER A 1 326 ? -12.630 8.665 16.843 1.00 97.19 326 SER A C 1
ATOM 2591 O O . SER A 1 326 ? -12.051 7.953 16.014 1.00 97.19 326 SER A O 1
ATOM 2593 N N . PRO A 1 327 ? -13.359 8.109 17.834 1.00 95.88 327 PRO A N 1
ATOM 2594 C CA . PRO A 1 327 ? -13.439 6.659 18.028 1.00 95.88 327 PRO A CA 1
ATOM 2595 C C . PRO A 1 327 ? -14.018 5.875 16.842 1.00 95.88 327 PRO A C 1
ATOM 2597 O O . PRO A 1 327 ? -13.888 4.654 16.819 1.00 95.88 327 PRO A O 1
ATOM 2600 N N . ASP A 1 328 ? -14.679 6.536 15.886 1.00 96.62 328 ASP A N 1
ATOM 2601 C CA . ASP A 1 328 ? -15.200 5.910 14.668 1.00 96.62 328 ASP A CA 1
ATOM 2602 C C . ASP A 1 328 ? -14.137 5.821 13.569 1.00 96.62 328 ASP A C 1
ATOM 2604 O O . ASP A 1 328 ? -13.784 4.721 13.139 1.00 96.62 328 ASP A O 1
ATOM 2608 N N . THR A 1 329 ? -13.540 6.958 13.205 1.00 98.31 329 THR A N 1
ATOM 2609 C CA . THR A 1 329 ? -12.413 7.030 12.264 1.00 98.31 329 THR A CA 1
ATOM 2610 C C . THR A 1 329 ? -11.244 6.154 12.719 1.00 98.31 329 THR A C 1
ATOM 2612 O O . THR A 1 329 ? -10.644 5.457 11.902 1.00 98.31 329 THR A O 1
ATOM 2615 N N . ALA A 1 330 ? -10.964 6.112 14.027 1.00 97.88 330 ALA A N 1
ATOM 2616 C CA . ALA A 1 330 ? -9.929 5.257 14.598 1.00 97.88 330 ALA A CA 1
ATOM 2617 C C . ALA A 1 330 ? -10.163 3.764 14.300 1.00 97.88 330 ALA A C 1
ATOM 2619 O O . ALA A 1 330 ? -9.268 3.107 13.777 1.00 97.88 330 ALA A O 1
ATOM 2620 N N . ARG A 1 331 ? -11.358 3.209 14.563 1.00 97.19 331 ARG A N 1
ATOM 2621 C CA . ARG A 1 331 ? -11.638 1.786 14.267 1.00 97.19 331 ARG A CA 1
ATOM 2622 C C . ARG A 1 331 ? -11.619 1.499 12.767 1.00 97.19 331 ARG A C 1
ATOM 2624 O O . ARG A 1 331 ? -11.078 0.476 12.346 1.00 97.19 331 ARG A O 1
ATOM 2631 N N . LYS A 1 332 ? -12.160 2.418 11.960 1.00 98.25 332 LYS A N 1
ATOM 2632 C CA . LYS A 1 332 ? -12.193 2.297 10.499 1.00 98.25 332 LYS A CA 1
ATOM 2633 C C . LYS A 1 332 ? -10.798 2.152 9.904 1.00 98.25 332 LYS A C 1
ATOM 2635 O O . LYS A 1 332 ? -10.551 1.173 9.200 1.00 98.25 332 LYS A O 1
ATOM 2640 N N . ILE A 1 333 ? -9.884 3.061 10.242 1.00 98.38 333 ILE A N 1
ATOM 2641 C CA . ILE A 1 333 ? -8.500 3.037 9.745 1.00 98.38 333 ILE A CA 1
ATOM 2642 C C . ILE A 1 333 ? -7.696 1.884 10.368 1.00 98.38 333 ILE A C 1
ATOM 2644 O O . ILE A 1 333 ? -6.905 1.257 9.665 1.00 98.38 333 ILE A O 1
ATOM 2648 N N . ALA A 1 334 ? -7.919 1.564 11.649 1.00 97.88 334 ALA A N 1
ATOM 2649 C CA . ALA A 1 334 ? -7.216 0.481 12.337 1.00 97.88 334 ALA A CA 1
ATOM 2650 C C . ALA A 1 334 ? -7.503 -0.909 11.750 1.00 97.88 334 ALA A C 1
ATOM 2652 O O . ALA A 1 334 ? -6.580 -1.717 11.655 1.00 97.88 334 ALA A O 1
ATOM 2653 N N . SER A 1 335 ? -8.759 -1.209 11.394 1.00 97.19 335 SER A N 1
ATOM 2654 C CA . SER A 1 335 ? -9.135 -2.545 10.907 1.00 97.19 335 SER A CA 1
ATOM 2655 C C . SER A 1 335 ? -10.428 -2.625 10.090 1.00 97.19 335 SER A C 1
ATOM 2657 O O . SER A 1 335 ? -10.432 -3.336 9.082 1.00 97.19 335 SER A O 1
ATOM 2659 N N . GLU A 1 336 ? -11.514 -1.915 10.440 1.00 97.75 336 GLU A N 1
ATOM 2660 C CA . GLU A 1 336 ? -12.827 -2.159 9.798 1.00 97.75 336 GLU A CA 1
ATOM 2661 C C . GLU A 1 336 ? -12.805 -1.918 8.272 1.00 97.75 336 GLU A C 1
ATOM 2663 O O . GLU A 1 336 ? -13.523 -2.594 7.532 1.00 97.75 336 GLU A O 1
ATOM 2668 N N . ASN A 1 337 ? -11.984 -0.980 7.778 1.00 98.44 337 ASN A N 1
ATOM 2669 C CA . ASN A 1 337 ? -11.794 -0.733 6.342 1.00 98.44 337 ASN A CA 1
ATOM 2670 C C . ASN A 1 337 ? -11.093 -1.895 5.643 1.00 98.44 337 ASN A C 1
ATOM 2672 O O . ASN A 1 337 ? -11.579 -2.371 4.616 1.00 98.44 337 ASN A O 1
ATOM 2676 N N . ALA A 1 338 ? -9.975 -2.355 6.204 1.00 98.12 338 ALA A N 1
ATOM 2677 C CA . ALA A 1 338 ? -9.187 -3.446 5.647 1.00 98.12 338 ALA A CA 1
ATOM 2678 C C . ALA A 1 338 ? -10.018 -4.736 5.603 1.00 98.12 338 ALA A C 1
ATOM 2680 O O . ALA A 1 338 ? -10.145 -5.356 4.550 1.00 98.12 338 ALA A O 1
ATOM 2681 N N . GLU A 1 339 ? -10.695 -5.088 6.699 1.00 97.00 339 GLU A N 1
ATOM 2682 C CA . GLU A 1 339 ? -11.605 -6.234 6.701 1.00 97.00 339 GLU A CA 1
ATOM 2683 C C . GLU A 1 339 ? -12.767 -6.078 5.704 1.00 97.00 339 GLU A C 1
ATOM 2685 O O . GLU A 1 339 ? -13.156 -7.042 5.048 1.00 97.00 339 GLU A O 1
ATOM 2690 N N . ARG A 1 340 ? -13.352 -4.876 5.579 1.00 97.06 340 ARG A N 1
ATOM 2691 C CA . ARG A 1 340 ? -14.437 -4.604 4.620 1.00 97.06 340 ARG A CA 1
ATOM 2692 C C . ARG A 1 340 ? -13.964 -4.707 3.171 1.00 97.06 340 ARG A C 1
ATOM 2694 O O . ARG A 1 340 ? -14.767 -5.088 2.326 1.00 97.06 340 ARG A O 1
ATOM 2701 N N . MET A 1 341 ? -12.698 -4.407 2.882 1.00 97.06 341 MET A N 1
ATOM 2702 C CA . MET A 1 341 ? -12.104 -4.634 1.564 1.00 97.06 341 MET A CA 1
ATOM 2703 C C . MET A 1 341 ? -11.900 -6.133 1.301 1.00 97.06 341 MET A C 1
ATOM 2705 O O . MET A 1 341 ? -12.329 -6.647 0.274 1.00 97.06 341 MET A O 1
ATOM 2709 N N . LEU A 1 342 ? -11.327 -6.850 2.269 1.00 94.56 342 LEU A N 1
ATOM 2710 C CA . LEU A 1 342 ? -10.952 -8.265 2.152 1.00 94.56 342 LEU A CA 1
ATOM 2711 C C . LEU A 1 342 ? -12.133 -9.253 2.264 1.00 94.56 342 LEU A C 1
ATOM 2713 O O . LEU A 1 342 ? -11.936 -10.455 2.125 1.00 94.56 342 LEU A O 1
ATOM 2717 N N . ARG A 1 343 ? -13.355 -8.757 2.509 1.00 89.50 343 ARG A N 1
ATOM 2718 C CA . ARG A 1 343 ? -14.628 -9.511 2.485 1.00 89.50 343 ARG A CA 1
ATOM 2719 C C . ARG A 1 343 ? -15.460 -9.302 1.204 1.00 89.50 343 ARG A C 1
ATOM 2721 O O . ARG A 1 343 ? -16.612 -9.718 1.165 1.00 89.50 343 ARG A O 1
ATOM 2728 N N . ARG A 1 344 ? -14.942 -8.604 0.184 1.00 71.12 344 ARG A N 1
ATOM 2729 C CA . ARG A 1 344 ? -15.676 -8.270 -1.064 1.00 71.12 344 ARG A CA 1
ATOM 2730 C C . ARG A 1 344 ? -15.511 -9.297 -2.199 1.00 71.12 344 ARG A C 1
ATOM 2732 O O . ARG A 1 344 ? -15.817 -8.966 -3.346 1.00 71.12 344 ARG A O 1
ATOM 2739 N N . GLN A 1 345 ? -15.008 -10.485 -1.876 1.00 57.53 345 GLN A N 1
ATOM 2740 C CA . GLN A 1 345 ? -14.507 -11.512 -2.793 1.00 57.53 345 GLN A CA 1
ATOM 2741 C C . GLN A 1 345 ? -15.158 -12.855 -2.456 1.00 57.53 345 GLN A C 1
ATOM 2743 O O . GLN A 1 345 ? -15.290 -13.121 -1.238 1.00 57.53 345 GLN A O 1
#

Solvent-accessible surface area (backbone atoms only — not comparable to full-atom values): 18476 Å² total; per-residue (Å²): 132,90,81,85,90,88,87,90,86,81,92,85,89,88,89,86,90,82,90,81,88,84,80,86,79,76,83,76,80,76,80,75,76,74,79,72,79,71,52,51,83,69,56,55,28,30,34,65,32,32,44,32,29,52,73,53,54,63,68,58,52,49,54,40,27,59,77,40,49,37,57,31,35,32,30,18,14,30,40,42,60,66,51,99,72,28,55,30,48,33,51,20,40,48,67,53,34,42,48,39,23,68,79,35,60,78,37,37,41,19,20,46,39,41,44,34,74,82,67,75,44,71,60,41,38,73,50,66,46,76,69,53,51,50,48,51,50,51,51,51,55,45,47,74,66,73,65,33,67,29,34,19,47,37,81,24,31,51,67,42,43,69,55,100,83,34,31,74,42,93,54,73,43,84,45,71,49,58,18,67,40,48,52,49,53,40,49,48,18,35,73,67,58,21,45,35,36,34,38,39,47,33,43,75,68,55,35,53,25,43,52,47,34,47,71,76,33,65,70,17,35,39,25,28,30,34,46,46,16,24,35,44,46,67,61,50,50,52,48,56,72,75,35,87,37,53,33,22,28,34,28,26,33,65,52,51,87,72,36,60,43,46,65,24,76,67,72,49,99,46,55,42,68,47,40,43,76,91,45,57,62,36,70,60,42,48,57,37,43,70,73,44,31,77,40,39,28,32,21,66,52,31,78,31,43,79,55,49,76,53,44,43,62,51,43,51,38,47,30,52,42,33,60,75,44,56,80,61,38,26,47,22,27,32,23,56,30,52,54,58,59,74,64,64,114

Nearest PDB structures (foldseek):
  4b90-assembly1_A  TM=5.613E-01  e=1.555E-02  Homo sapiens
  5mkv-assembly1_D  TM=4.967E-01  e=1.102E-02  Homo sapiens
  5x1d-assembly1_A  TM=4.834E-01  e=2.073E-02  Homo sapiens
  5uqc-assembly1_B-2  TM=5.096E-01  e=3.898E-02  Mus musculus
  5cxp-assembly1_A-2  TM=4.145E-01  e=1.302E-01  Clostridium acetobutylicum ATCC 824

Mean predicted aligned error: 8.76 Å

pLDDT: mean 86.38, std 19.56, range [28.83, 98.88]

Sequence (345 aa):
MTRHCCCHGPELTVSRRTFAFGLVGGLVSACSAMTRTMTAAQVPLVDFHAHLQKHISAEEIVAYMDRSNVARTVLMALYYGDRGGAVNDGEGTDEQAVDYAGRFPTRFVPFVGMQRGILVNRRRWTHPDGIAEGLLEETEGKLKTGRFFGMGEFMLRFYPYTTELGIVAVSDMDFPADSPLMRQFAGLSARYRVPMIIHCEAEPEAAARMVRLIELHPEAIIVWAHNCGRSSASQIREWLSRHPNLYADLGLMVSRGGGYGTYWPRRTPWMHLVVTDDGTLLPEMKALFEAFPERFFLGNDRAHARAWIYHPYLSERWRLLLSQLSPDTARKIASENAERMLRRQ

Foldseek 3Di:
DDDDDDDDDDDDDDDDDDDDDDDPDDDPPPPPPPPPLDALQRQAFEAEAEEDFDAADLVNLVVLCVLLNHFAYEYAWAADACPPWADQNHGGALVRLLVSCVVVVRHGAGAHHQNHPVLQPQVCQQPPDPVLVVVLVVRLVVLVVVRHQYYDDNEAFDAWDADPNITNDDGTHHHQCLTPSVLSSQVSQLVSVHEYHYEFQCDPRRVVSNLNSQVVRLSGQYEQEQLNNQADLVVSLVSVVVRVNYAYENACLLPADADPSQCPPDNDPGHHGQAYRVLHGDPSSLVSLQVCLLRYEYHHYHSHSVCSVCSNVVSVSLSSNLSNHDSVSSSNRRPPNSVVSSPPD

Radius of gyration: 29.82 Å; Cα contacts (8 Å, |Δi|>4): 679; chains: 1; bounding box: 98×73×100 Å

Secondary structure (DSSP, 8-state):
---------------------------------------TTTSPEEEEEEEE-TT--HHHHHHHHHHHTEEEEEEEEEE--S-TTB--SS---HHHHHHHHHH-TTTEEEEEEEEETTTT-HHHHHS--HHHHHHHHHHHHHHTTT----EEEEEEEE--EEETTEEEESS-EE--TTSHHHHHHHHHHHHHT-EEEEEE---HHHHHHHHHHHHH-TTSEEEEHHHHHH--HHHHHHHHHH-TTEEEE-TTTT--TTSTTBSBS---TT---SB-TT-PBPHHHHHHHTTSTTSEE------SSGGGGGHHHHHHHHHHHHTTS-HHHHHIIIIIHHHHHHT--